Protein AF-A0A0R2YDF5-F1 (afdb_monomer_lite)

Organism: NCBI:txid75588

InterPro domains:
  IPR000293 Channel forming colicin, C-terminal cytotoxic [PF01024] (77-259)
  IPR000293 Channel forming colicin, C-terminal cytotoxic [PR00280] (116-131)
  IPR000293 Channel forming colicin, C-terminal cytotoxic [PR00280] (135-151)
  IPR000293 Channel forming colicin, C-terminal cytotoxic [PR00280] (193-206)
  IPR000293 Channel forming colicin, C-terminal cytotoxic [PS00276] (193-204)
  IPR038283 Channel forming colicin, C-terminal domain superfamily [G3DSA:1.10.490.30] (72-260)

Sequence (262 aa):
MQGTLNKAQDGSYQFNGSVSAANHTYDSMPAGFKAAIGEAAANTLQSVFDAHGAMPFEVVIKGETAVTVTKELTPDEKAAYTDAVSFVSTANEQMLQKYGANLSKVAQDMQAEISGKKVRSYAEAMATFEKVSANPAMKLNALDTQAVVDALNALDKATFADNITRLGKAFGVVGKVVQAEAIREKTVSGFQTGDWKPLMLELEAMAVGTGAGILLATSMAFFFPVFASAAAGVVVVALMMAATAAYFDAAKVDEINNLILN

Secondary structure (DSSP, 8-state):
-EEEEEE-TTS-EEEEEE------EESSPPTTHHHHH-HHHHHHHHHHHHHH---SEEEE--SSS--EEEE---HHHHHHHHHHHH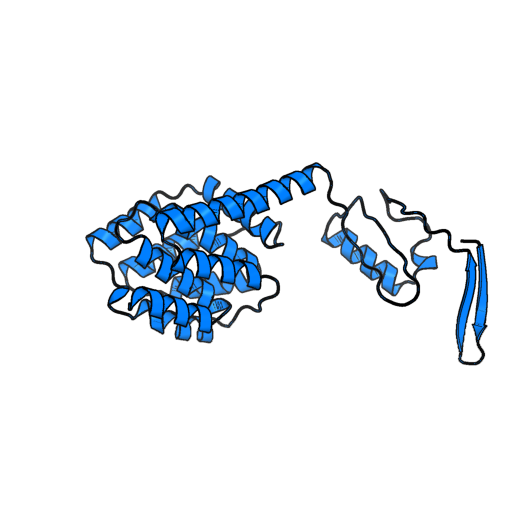HHHHHHHHHHHHHHHHHHHHHHHHHHH-TTPPPPPHHHHHHHHHHHHT-GGGPPPHHHHHHHHHHHHT--HHHHHHHHHHHHHHTT--S----HHHHHHHHHHHHHHS--HHHHHHHHHHHHHH-HHHHHHHHHHHHHHHTTT-TTHHHHHHHHHHHHHTTT-HHHHHHHHHHHH-

Structure (mmCIF, N/CA/C/O backbone):
data_AF-A0A0R2YDF5-F1
#
_entry.id   AF-A0A0R2YDF5-F1
#
loop_
_atom_site.group_PDB
_atom_site.id
_atom_site.type_symbol
_atom_site.label_atom_id
_atom_site.label_alt_id
_atom_site.label_comp_id
_atom_site.label_asym_id
_atom_site.label_entity_id
_atom_site.label_seq_id
_atom_site.pdbx_PDB_ins_code
_atom_site.Cartn_x
_atom_site.Cartn_y
_atom_site.Cartn_z
_atom_site.occupancy
_atom_site.B_iso_or_equiv
_atom_site.auth_seq_id
_atom_site.auth_comp_id
_atom_site.auth_asym_id
_atom_site.auth_atom_id
_atom_site.pdbx_PDB_model_num
ATOM 1 N N . MET A 1 1 ? -37.933 -3.001 35.002 1.00 45.75 1 MET A N 1
ATOM 2 C CA . MET A 1 1 ? -38.789 -4.020 34.354 1.00 45.75 1 MET A CA 1
ATOM 3 C C . MET A 1 1 ? -39.876 -4.416 35.345 1.00 45.75 1 MET A C 1
ATOM 5 O O . MET A 1 1 ? -39.531 -4.709 36.482 1.00 45.75 1 MET A O 1
ATOM 9 N N . GLN A 1 2 ? -41.154 -4.383 34.961 1.00 32.12 2 GLN A N 1
ATOM 10 C CA . GLN A 1 2 ? -42.247 -4.988 35.737 1.00 32.12 2 GLN A CA 1
ATOM 11 C C . GLN A 1 2 ? -42.960 -6.001 34.844 1.00 32.12 2 GLN A C 1
ATOM 13 O O . GLN A 1 2 ? -43.357 -5.659 33.733 1.00 32.12 2 GLN A O 1
ATOM 18 N N . GLY A 1 3 ? -43.100 -7.241 35.307 1.00 39.47 3 GLY A N 1
ATOM 19 C CA . GLY A 1 3 ? -43.782 -8.288 34.553 1.00 39.47 3 GLY A CA 1
ATOM 20 C C . GLY A 1 3 ? -43.617 -9.672 35.155 1.00 39.47 3 GLY A C 1
ATOM 21 O O . GLY A 1 3 ? -42.801 -9.880 36.052 1.00 39.47 3 GLY A O 1
ATOM 22 N N . THR A 1 4 ? -44.407 -10.611 34.650 1.00 33.44 4 THR A N 1
ATOM 23 C CA . THR A 1 4 ? -44.437 -12.006 35.099 1.00 33.44 4 THR A CA 1
ATOM 24 C C . THR A 1 4 ? -43.889 -12.908 33.999 1.00 33.44 4 THR A C 1
ATOM 26 O O . THR A 1 4 ? -44.210 -12.735 32.825 1.00 33.44 4 THR A O 1
ATOM 29 N N . LEU A 1 5 ? -43.042 -13.863 34.376 1.00 33.25 5 LEU A N 1
ATOM 30 C CA . LEU A 1 5 ? -42.423 -14.822 33.465 1.00 33.25 5 LEU A CA 1
ATOM 31 C C . LEU A 1 5 ? -43.185 -16.147 33.565 1.00 33.25 5 LEU A C 1
ATOM 33 O O . LEU A 1 5 ? -43.159 -16.802 34.604 1.00 33.25 5 LEU A O 1
ATOM 37 N N . ASN A 1 6 ? -43.885 -16.519 32.497 1.00 37.00 6 ASN A N 1
ATOM 38 C CA . ASN A 1 6 ? -44.744 -17.698 32.447 1.00 37.00 6 ASN A CA 1
ATOM 39 C C . ASN A 1 6 ? -44.116 -18.770 31.559 1.00 37.00 6 ASN A C 1
ATOM 41 O O . ASN A 1 6 ? -43.618 -18.471 30.479 1.00 37.00 6 ASN A O 1
ATOM 45 N N . LYS A 1 7 ? -44.159 -20.031 31.990 1.00 37.16 7 LYS A N 1
ATOM 46 C CA . LYS A 1 7 ? -43.707 -21.161 31.174 1.00 37.16 7 LYS A CA 1
ATOM 47 C C . LYS A 1 7 ? -44.857 -21.640 30.287 1.00 37.16 7 LYS A C 1
ATOM 49 O O . LYS A 1 7 ? -45.895 -22.052 30.801 1.00 37.16 7 LYS A O 1
ATOM 54 N N . ALA A 1 8 ? -44.678 -21.570 28.976 1.00 40.31 8 ALA A N 1
ATOM 55 C CA . ALA A 1 8 ? -45.599 -22.108 27.991 1.00 40.31 8 ALA A CA 1
ATOM 56 C C . ALA A 1 8 ? -45.543 -23.645 27.965 1.00 40.31 8 ALA A C 1
ATOM 58 O O . ALA A 1 8 ? -44.587 -24.274 28.428 1.00 40.31 8 ALA A O 1
ATOM 59 N N . GLN A 1 9 ? -46.600 -24.263 27.437 1.00 34.22 9 GLN A N 1
ATOM 60 C CA . GLN A 1 9 ? -46.763 -25.723 27.423 1.00 34.22 9 GLN A CA 1
ATOM 61 C C . GLN A 1 9 ? -45.730 -26.448 26.551 1.00 34.22 9 GLN A C 1
ATOM 63 O O . GLN A 1 9 ? -45.446 -27.616 26.793 1.00 34.22 9 GLN A O 1
ATOM 68 N N . ASP A 1 10 ? -45.136 -25.752 25.584 1.00 38.59 10 ASP A N 1
ATOM 69 C CA . ASP A 1 10 ? -44.037 -26.249 24.750 1.00 38.59 10 ASP A CA 1
ATOM 70 C C . ASP A 1 10 ? -42.659 -26.141 25.433 1.00 38.59 10 ASP A C 1
ATOM 72 O O . ASP A 1 10 ? -41.638 -26.504 24.854 1.00 38.59 10 ASP A O 1
ATOM 76 N N . GLY A 1 11 ? -42.621 -25.656 26.678 1.00 32.47 11 GLY A N 1
ATOM 77 C CA . GLY A 1 11 ? -41.400 -25.472 27.451 1.00 32.47 11 GLY A CA 1
ATOM 78 C C . GLY A 1 11 ? -40.707 -24.125 27.238 1.00 32.47 11 GLY A C 1
ATOM 79 O O . GLY A 1 11 ? -39.726 -23.865 27.937 1.00 32.47 11 GLY A O 1
ATOM 80 N N . SER A 1 12 ? -41.214 -23.263 26.349 1.00 33.62 12 SER A N 1
ATOM 81 C CA . SER A 1 12 ? -40.723 -21.891 26.189 1.00 33.62 12 SER A CA 1
ATOM 82 C C . SER A 1 12 ? -41.165 -20.996 27.354 1.00 33.62 12 SER A C 1
ATOM 84 O O . SER A 1 12 ? -42.110 -21.304 28.078 1.00 33.62 12 SER A O 1
ATOM 86 N N . TYR A 1 13 ? -40.461 -19.890 27.589 1.00 37.28 13 TYR A N 1
ATOM 87 C CA . TYR A 1 13 ? -40.803 -18.925 28.635 1.00 37.28 13 TYR A CA 1
ATOM 88 C C . TYR A 1 13 ? -41.253 -17.613 27.991 1.00 37.28 13 TYR A C 1
ATOM 90 O O . TYR A 1 13 ? -40.513 -17.013 27.219 1.00 37.28 13 TYR A O 1
ATOM 98 N N . GLN A 1 14 ? -42.461 -17.166 28.324 1.00 36.97 14 GLN A N 1
ATOM 99 C CA . GLN A 1 14 ? -43.054 -15.921 27.850 1.00 36.97 14 GLN A CA 1
ATOM 100 C C . GLN A 1 14 ? -43.044 -14.883 28.974 1.00 36.97 14 GLN A C 1
ATOM 102 O O . GLN A 1 14 ? -43.587 -15.113 30.057 1.00 36.97 14 GLN A O 1
ATOM 107 N N . PHE A 1 15 ? -42.429 -13.729 28.724 1.00 39.66 15 PHE A N 1
ATOM 108 C CA . PHE A 1 15 ? -42.475 -12.588 29.635 1.00 39.66 15 PHE A CA 1
ATOM 109 C C . PHE A 1 15 ? -43.672 -11.700 29.295 1.00 39.66 15 PHE A C 1
ATOM 111 O O . PHE A 1 15 ? -43.796 -11.236 28.165 1.00 39.66 15 PHE A O 1
ATOM 118 N N . ASN A 1 16 ? -44.534 -11.446 30.280 1.00 36.69 16 ASN A N 1
ATOM 119 C CA . ASN A 1 16 ? -45.704 -10.590 30.132 1.00 36.69 16 ASN A CA 1
ATOM 120 C C . ASN A 1 16 ? -45.572 -9.390 31.083 1.00 36.69 16 ASN A C 1
ATOM 122 O O . ASN A 1 16 ? -45.756 -9.514 32.297 1.00 36.69 16 ASN A O 1
ATOM 126 N N . GLY A 1 17 ? -45.168 -8.240 30.543 1.00 37.19 17 GLY A N 1
ATOM 127 C CA . GLY A 1 17 ? -44.852 -7.040 31.315 1.00 37.19 17 GLY A CA 1
ATOM 128 C C . GLY A 1 17 ? -44.424 -5.860 30.451 1.00 37.19 17 GLY A C 1
ATOM 129 O O . GLY A 1 17 ? -44.174 -6.011 29.256 1.00 37.19 17 GLY A O 1
ATOM 130 N N . SER A 1 18 ? -44.321 -4.676 31.054 1.00 32.34 18 SER A N 1
ATOM 131 C CA . SER A 1 18 ? -43.827 -3.481 30.371 1.00 32.34 18 SER A CA 1
ATOM 132 C C . SER A 1 18 ? -42.304 -3.375 30.501 1.00 32.34 18 SER A C 1
ATOM 134 O O . SER A 1 18 ? -41.727 -3.333 31.596 1.00 32.34 18 SER A O 1
ATOM 136 N N . VAL A 1 19 ? -41.635 -3.321 29.350 1.00 39.44 19 VAL A N 1
ATOM 137 C CA . VAL A 1 19 ? -40.233 -2.912 29.241 1.00 39.44 19 VAL A CA 1
ATOM 138 C C . VAL A 1 19 ? -40.238 -1.455 28.796 1.00 39.44 19 VAL A C 1
ATOM 140 O O . VAL A 1 19 ? -40.496 -1.156 27.635 1.00 39.44 19 VAL A O 1
ATOM 143 N N . SER A 1 20 ? -40.003 -0.527 29.724 1.00 38.81 20 SER A N 1
ATOM 144 C CA . SER A 1 20 ? -39.712 0.857 29.354 1.00 38.81 20 SER A CA 1
ATOM 145 C C . SER A 1 20 ? -38.305 0.898 28.760 1.00 38.81 20 SER A C 1
ATOM 147 O O . SER A 1 20 ? -37.329 0.691 29.484 1.00 38.81 20 SER A O 1
ATOM 149 N N . ALA A 1 21 ? -38.203 1.123 27.451 1.00 34.28 21 ALA A N 1
ATOM 150 C CA . ALA A 1 21 ? -36.936 1.405 26.796 1.00 34.28 21 ALA A CA 1
ATOM 151 C C . ALA A 1 21 ? -36.440 2.773 27.276 1.00 34.28 21 ALA A C 1
ATOM 153 O O . ALA A 1 21 ? -37.008 3.807 26.931 1.00 34.28 21 ALA A O 1
ATOM 154 N N . ALA A 1 22 ? -35.405 2.766 28.104 1.00 36.97 22 ALA A N 1
ATOM 155 C CA . ALA A 1 22 ? -34.586 3.934 28.352 1.00 36.97 22 ALA A CA 1
ATOM 156 C C . ALA A 1 22 ? -33.163 3.552 27.957 1.00 36.97 22 ALA A C 1
ATOM 158 O O . ALA A 1 22 ? -32.632 2.546 28.433 1.00 36.97 22 ALA A O 1
ATOM 159 N N . ASN A 1 23 ? -32.584 4.327 27.043 1.00 39.91 23 ASN A N 1
ATOM 160 C CA . ASN A 1 23 ? -31.166 4.245 26.737 1.00 39.91 23 ASN A CA 1
ATOM 161 C C . ASN A 1 23 ? -30.418 4.575 28.029 1.00 39.91 23 ASN A C 1
ATOM 163 O O . ASN A 1 23 ? -30.620 5.641 28.616 1.00 39.91 23 ASN A O 1
ATOM 167 N N . HIS A 1 24 ? -29.607 3.638 28.502 1.00 42.81 24 HIS A N 1
ATOM 168 C CA . HIS A 1 24 ? -28.797 3.823 29.693 1.00 42.81 24 HIS A CA 1
ATOM 169 C C . HIS A 1 24 ? -27.337 3.613 29.313 1.00 42.81 24 HIS A C 1
ATOM 171 O O . HIS A 1 24 ? -26.935 2.514 28.931 1.00 42.81 24 HIS A O 1
ATOM 177 N N . THR A 1 25 ? -26.563 4.689 29.404 1.00 40.44 25 THR A N 1
ATOM 178 C CA . THR A 1 25 ? -25.103 4.652 29.360 1.00 40.44 25 THR A CA 1
ATOM 179 C C . THR A 1 25 ? -24.611 4.103 30.694 1.00 40.44 25 THR A C 1
ATOM 181 O O . THR A 1 25 ? -25.029 4.580 31.752 1.00 40.44 25 THR A O 1
ATOM 184 N N . TYR A 1 26 ? -23.757 3.083 30.650 1.00 44.16 26 TYR A N 1
ATOM 185 C CA . TYR A 1 26 ? -23.190 2.473 31.849 1.00 44.16 26 TYR A CA 1
ATOM 186 C C . TYR A 1 26 ? -21.681 2.721 31.914 1.00 44.16 26 TYR A C 1
ATOM 188 O O . TYR A 1 26 ? -20.939 2.329 31.015 1.00 44.16 26 TYR A O 1
ATOM 196 N N . ASP A 1 27 ? -21.232 3.323 33.018 1.00 40.78 27 ASP A N 1
ATOM 197 C CA . ASP A 1 27 ? -19.811 3.595 33.302 1.00 40.78 27 ASP A CA 1
ATOM 198 C C . ASP A 1 27 ? -19.121 2.443 34.060 1.00 40.78 27 ASP A C 1
ATOM 200 O O . ASP A 1 27 ? -17.955 2.526 34.434 1.00 40.78 27 ASP A O 1
ATOM 204 N N . SER A 1 28 ? -19.861 1.368 34.345 1.00 44.44 28 SER A N 1
ATOM 205 C CA . SER A 1 28 ? -19.371 0.120 34.938 1.00 44.44 28 SER A CA 1
ATOM 206 C C . SER A 1 28 ? -20.341 -1.021 34.624 1.00 44.44 28 SER A C 1
ATOM 208 O O . SER A 1 28 ? -21.502 -0.781 34.284 1.00 44.44 28 SER A O 1
ATOM 210 N N . MET A 1 29 ? -19.887 -2.274 34.734 1.00 48.84 29 MET A N 1
ATOM 211 C CA . MET A 1 29 ? -20.753 -3.430 34.491 1.00 48.84 29 MET A CA 1
ATOM 212 C C . MET A 1 29 ? -21.941 -3.425 35.475 1.00 48.84 29 MET A C 1
ATOM 214 O O . MET A 1 29 ? -21.717 -3.445 36.689 1.00 48.84 29 MET A O 1
ATOM 218 N N . PRO A 1 30 ? -23.200 -3.413 34.996 1.00 50.34 30 PRO A N 1
ATOM 219 C CA . PRO A 1 30 ? -24.351 -3.262 35.879 1.00 50.34 30 PRO A CA 1
ATOM 220 C C . PRO A 1 30 ? -24.465 -4.439 36.854 1.00 50.34 30 PRO A C 1
ATOM 222 O O . PRO A 1 30 ? -24.440 -5.609 36.456 1.00 50.34 30 PRO A O 1
ATOM 225 N N . ALA A 1 31 ? -24.638 -4.150 38.144 1.00 46.44 31 ALA A N 1
ATOM 226 C CA . ALA A 1 31 ? -24.875 -5.188 39.141 1.00 46.44 31 ALA A CA 1
ATOM 227 C C . ALA A 1 31 ? -26.154 -5.981 38.794 1.00 46.44 31 ALA A C 1
ATOM 229 O O . ALA A 1 31 ? -27.209 -5.403 38.542 1.00 46.44 31 ALA A O 1
ATOM 230 N N . GLY A 1 32 ? -26.060 -7.316 38.761 1.00 50.97 32 GLY A N 1
ATOM 231 C CA . GLY A 1 32 ? -27.190 -8.206 38.450 1.00 50.97 32 GLY A CA 1
ATOM 232 C C . GLY A 1 32 ? -27.424 -8.498 36.960 1.00 50.97 32 GLY A C 1
ATOM 233 O O . GLY A 1 32 ? -28.299 -9.298 36.638 1.00 50.97 32 GLY A O 1
ATOM 234 N N . PHE A 1 33 ? -26.621 -7.941 36.046 1.00 52.34 33 PHE A N 1
ATOM 235 C CA . PHE A 1 33 ? -26.791 -8.135 34.598 1.00 52.34 33 PHE A CA 1
ATOM 236 C C . PHE A 1 33 ? -26.669 -9.606 34.172 1.00 52.34 33 PHE A C 1
ATOM 238 O O . PHE A 1 33 ? -27.498 -10.100 33.416 1.00 52.34 33 PHE A O 1
ATOM 245 N N . LYS A 1 34 ? -25.714 -10.350 34.750 1.00 52.25 34 LYS A N 1
ATOM 246 C CA . LYS A 1 34 ? -25.525 -11.794 34.502 1.00 52.25 34 LYS A CA 1
ATOM 247 C C . LYS A 1 34 ? -26.770 -12.627 34.825 1.00 52.25 34 LYS A C 1
ATOM 249 O O . LYS A 1 34 ? -27.065 -13.583 34.113 1.00 52.25 34 LYS A O 1
ATOM 254 N N . ALA A 1 35 ? -27.515 -12.248 35.863 1.00 51.34 35 ALA A N 1
ATOM 255 C CA . ALA A 1 35 ? -28.766 -12.914 36.214 1.00 51.34 35 ALA A CA 1
ATOM 256 C C . ALA A 1 35 ? -29.894 -12.596 35.216 1.00 51.34 35 ALA A C 1
ATOM 258 O O . ALA A 1 35 ? -30.778 -13.422 35.019 1.00 51.34 35 ALA A O 1
ATOM 259 N N . ALA A 1 36 ? -29.851 -11.424 34.574 1.00 46.59 36 ALA A N 1
ATOM 260 C CA . ALA A 1 36 ? -30.875 -10.963 33.640 1.00 46.59 36 ALA A CA 1
ATOM 261 C C . ALA A 1 36 ? -30.695 -11.498 32.208 1.00 46.59 36 ALA A C 1
ATOM 263 O O . ALA A 1 36 ? -31.687 -11.784 31.546 1.00 46.59 36 ALA A O 1
ATOM 264 N N . ILE A 1 37 ? -29.452 -11.641 31.728 1.00 51.09 37 ILE A N 1
ATOM 265 C CA . ILE A 1 37 ? -29.160 -12.051 30.337 1.00 51.09 37 ILE A CA 1
ATOM 266 C C . ILE A 1 37 ? -28.618 -13.481 30.208 1.00 51.09 37 ILE A C 1
ATOM 268 O O . ILE A 1 37 ? -28.407 -13.972 29.100 1.00 51.09 37 ILE A O 1
ATOM 272 N N . GLY A 1 38 ? -28.387 -14.152 31.336 1.00 51.41 38 GLY A N 1
ATOM 273 C CA . GLY A 1 38 ? -27.813 -15.489 31.380 1.00 51.41 38 GLY A CA 1
ATOM 274 C C . GLY A 1 38 ? -26.286 -15.507 31.277 1.00 51.41 38 GLY A C 1
ATOM 275 O O . GLY A 1 38 ? -25.628 -14.568 30.828 1.00 51.41 38 GLY A O 1
ATOM 276 N N . GLU A 1 39 ? -25.710 -16.621 31.721 1.00 51.72 39 GLU A N 1
ATOM 277 C CA . GLU A 1 39 ? -24.268 -16.777 31.914 1.00 51.72 39 GLU A CA 1
ATOM 278 C C . GLU A 1 39 ? -23.462 -16.699 30.613 1.00 51.72 39 GLU A C 1
ATOM 280 O O . GLU A 1 39 ? -22.426 -16.041 30.581 1.00 51.72 39 GLU A O 1
ATOM 285 N N . ALA A 1 40 ? -23.959 -17.295 29.526 1.00 48.25 40 ALA A N 1
ATOM 286 C CA . ALA A 1 40 ? -23.274 -17.278 28.235 1.00 48.25 40 ALA A CA 1
ATOM 287 C C . ALA A 1 40 ? -23.143 -15.853 27.669 1.00 48.25 40 ALA A C 1
ATOM 289 O O . ALA A 1 40 ? -22.041 -15.427 27.331 1.00 48.25 40 ALA A O 1
ATOM 290 N N . ALA A 1 41 ? -24.242 -15.093 27.636 1.00 50.28 41 ALA A N 1
ATOM 291 C CA . ALA A 1 41 ? -24.240 -13.721 27.134 1.00 50.28 41 ALA A CA 1
ATOM 292 C C . ALA A 1 41 ? -23.395 -12.793 28.021 1.00 50.28 41 ALA A C 1
ATOM 294 O O . ALA A 1 41 ? -22.655 -11.953 27.511 1.00 50.28 41 ALA A O 1
ATOM 295 N N . ALA A 1 42 ? -23.443 -12.988 29.342 1.00 56.56 42 ALA A N 1
ATOM 296 C CA . ALA A 1 42 ? -22.615 -12.243 30.284 1.00 56.56 42 ALA A CA 1
ATOM 297 C C . ALA A 1 42 ? -21.116 -12.518 30.101 1.00 56.56 42 ALA A C 1
ATOM 299 O O . ALA A 1 42 ? -20.322 -11.583 30.140 1.00 56.56 42 ALA A O 1
ATOM 300 N N . ASN A 1 43 ? -20.726 -13.772 29.857 1.00 55.19 43 ASN A N 1
ATOM 301 C CA . ASN A 1 43 ? -19.329 -14.136 29.624 1.00 55.19 43 ASN A CA 1
ATOM 302 C C . ASN A 1 43 ? -18.813 -13.578 28.288 1.00 55.19 43 ASN A C 1
ATOM 304 O O . ASN A 1 43 ? -17.684 -13.097 28.225 1.00 55.19 43 ASN A O 1
ATOM 308 N N . THR A 1 44 ? -19.637 -13.578 27.233 1.00 52.22 44 THR A N 1
ATOM 309 C CA . THR A 1 44 ? -19.286 -12.929 25.960 1.00 52.22 44 THR A CA 1
ATOM 310 C C . THR A 1 44 ? -19.093 -11.423 26.144 1.00 52.22 44 THR A C 1
ATOM 312 O O . THR A 1 44 ? -18.080 -10.885 25.706 1.00 52.22 44 THR A O 1
ATOM 315 N N . LEU A 1 45 ? -19.998 -10.745 26.852 1.00 53.34 45 LEU A N 1
ATOM 316 C CA . LEU A 1 45 ? -19.856 -9.319 27.167 1.00 53.34 45 LEU A CA 1
ATOM 317 C C . LEU A 1 45 ? -18.597 -9.029 27.992 1.00 53.34 45 LEU A C 1
ATOM 319 O O . LEU A 1 45 ? -17.852 -8.118 27.646 1.00 53.34 45 LEU A O 1
ATOM 323 N N . GLN A 1 46 ? -18.308 -9.844 29.010 1.00 56.16 46 GLN A N 1
ATOM 324 C CA . GLN A 1 46 ? -17.081 -9.723 29.800 1.00 56.16 46 GLN A CA 1
ATOM 325 C C . GLN A 1 46 ? -15.828 -9.863 28.931 1.00 56.16 46 GLN A C 1
ATOM 327 O O . GLN A 1 46 ? -14.928 -9.036 29.020 1.00 56.16 46 GLN A O 1
ATOM 332 N N . SER A 1 47 ? -15.799 -10.845 28.024 1.00 53.72 47 SER A N 1
ATOM 333 C CA . SER A 1 47 ? -14.669 -11.017 27.105 1.00 53.72 47 SER A CA 1
ATOM 334 C C . SER A 1 47 ? -14.475 -9.822 26.166 1.00 53.72 47 SER A C 1
ATOM 336 O O . SER A 1 47 ? -13.343 -9.456 25.864 1.00 53.72 47 SER A O 1
ATOM 338 N N . VAL A 1 48 ? -15.566 -9.169 25.747 1.00 49.47 48 VAL A N 1
ATOM 339 C CA . VAL A 1 48 ? -15.515 -7.944 24.937 1.00 49.47 48 VAL A CA 1
ATOM 340 C C . VAL A 1 48 ? -14.991 -6.764 25.764 1.00 49.47 48 VAL A C 1
ATOM 342 O O . VAL A 1 48 ? -14.181 -5.990 25.252 1.00 49.47 48 VAL A O 1
ATOM 345 N N . PHE A 1 49 ? -15.384 -6.642 27.038 1.00 55.66 49 PHE A N 1
ATOM 346 C CA . PHE A 1 49 ? -14.855 -5.613 27.941 1.00 55.66 49 PHE A CA 1
ATOM 347 C C . PHE A 1 49 ? -13.353 -5.776 28.178 1.00 55.66 49 PHE A C 1
ATOM 349 O O . PHE A 1 49 ? -12.604 -4.811 28.013 1.00 55.66 49 PHE A O 1
ATOM 356 N N . ASP A 1 50 ? -12.912 -6.995 28.487 1.00 54.97 50 ASP A N 1
ATOM 357 C CA . ASP A 1 50 ? -11.513 -7.298 28.793 1.00 54.97 50 ASP A CA 1
ATOM 358 C C . ASP A 1 50 ? -10.611 -7.142 27.555 1.00 54.97 50 ASP A C 1
ATOM 360 O O . ASP A 1 50 ? -9.483 -6.664 27.662 1.00 54.97 50 ASP A O 1
ATOM 364 N N . ALA A 1 51 ? -11.109 -7.497 26.363 1.00 48.25 51 ALA A N 1
ATOM 365 C CA . ALA A 1 51 ? -10.342 -7.420 25.118 1.00 48.25 51 ALA A CA 1
ATOM 366 C C . ALA A 1 51 ? -10.198 -5.995 24.559 1.00 48.25 51 ALA A C 1
ATOM 368 O O . ALA A 1 51 ? -9.223 -5.711 23.860 1.00 48.25 51 ALA A O 1
ATOM 369 N N . HIS A 1 52 ? -11.159 -5.104 24.828 1.00 46.31 52 HIS A N 1
ATOM 370 C CA . HIS A 1 52 ? -11.239 -3.800 24.158 1.00 46.31 52 HIS A CA 1
ATOM 371 C C . HIS A 1 52 ? -11.190 -2.582 25.089 1.00 46.31 52 HIS A C 1
ATOM 373 O O . HIS A 1 52 ? -11.200 -1.458 24.585 1.00 46.31 52 HIS A O 1
ATOM 379 N N . GLY A 1 53 ? -11.141 -2.765 26.415 1.00 48.59 53 GLY A N 1
ATOM 380 C CA . GLY A 1 53 ? -11.091 -1.655 27.381 1.00 48.59 53 GLY A CA 1
ATOM 381 C C . GLY A 1 53 ? -12.275 -0.686 27.251 1.00 48.59 53 GLY A C 1
ATOM 382 O O . GLY A 1 53 ? -12.129 0.514 27.471 1.00 48.59 53 GLY A O 1
ATOM 383 N N . ALA A 1 54 ? -13.428 -1.186 26.799 1.00 44.94 54 ALA A N 1
ATOM 384 C CA . ALA A 1 54 ? -14.529 -0.379 26.290 1.00 44.94 54 ALA A CA 1
ATOM 385 C C . ALA A 1 54 ? -15.450 0.123 27.415 1.00 44.94 54 ALA A C 1
ATOM 387 O O . ALA A 1 54 ? -16.413 -0.546 27.785 1.00 44.94 54 ALA A O 1
ATOM 388 N N . MET A 1 55 ? -15.166 1.321 27.926 1.00 48.91 55 MET A N 1
ATOM 389 C CA . MET A 1 55 ? -16.112 2.140 28.690 1.00 48.91 55 MET A CA 1
ATOM 390 C C . MET A 1 55 ? -16.059 3.592 28.175 1.00 48.91 55 MET A C 1
ATOM 392 O O . MET A 1 55 ? -14.950 4.078 27.929 1.00 48.91 55 MET A O 1
ATOM 396 N N . PRO A 1 56 ? -17.207 4.288 28.015 1.00 42.88 56 PRO A N 1
ATOM 397 C CA . PRO A 1 56 ? -18.591 3.830 28.236 1.00 42.88 56 PRO A CA 1
ATOM 398 C C . PRO A 1 56 ? -19.200 3.071 27.030 1.00 42.88 56 PRO A C 1
ATOM 400 O O . PRO A 1 56 ? -18.666 3.104 25.921 1.00 42.88 56 PRO A O 1
ATOM 403 N N . PHE A 1 57 ? -20.323 2.370 27.237 1.00 46.38 57 PHE A N 1
ATOM 404 C CA . PHE A 1 57 ? -21.069 1.663 26.179 1.00 46.38 57 PHE A CA 1
ATOM 405 C C . PHE A 1 57 ? -22.595 1.746 26.378 1.00 46.38 57 PHE A C 1
ATOM 407 O O . PHE A 1 57 ? -23.082 1.911 27.499 1.00 46.38 57 PHE A O 1
ATOM 414 N N . GLU A 1 58 ? -23.348 1.596 25.282 1.00 42.78 58 GLU A N 1
ATOM 415 C CA . GLU A 1 58 ? -24.817 1.564 25.258 1.00 42.78 58 GLU A CA 1
ATOM 416 C C . GLU A 1 58 ? -25.307 0.130 24.984 1.00 42.78 58 GLU A C 1
ATOM 418 O O . GLU A 1 58 ? -24.812 -0.543 24.076 1.00 42.78 58 GLU A O 1
ATOM 423 N N . VAL A 1 59 ? -26.285 -0.355 25.762 1.00 46.22 59 VAL A N 1
ATOM 424 C CA . VAL A 1 59 ? -26.923 -1.664 25.530 1.00 46.22 59 VAL A CA 1
ATOM 425 C C . VAL A 1 59 ? -28.358 -1.471 25.058 1.00 46.22 59 VAL A C 1
ATOM 427 O O . VAL A 1 59 ? -29.220 -1.035 25.819 1.00 46.22 59 VAL A O 1
ATOM 430 N N . VAL A 1 60 ? -28.635 -1.868 23.815 1.00 43.66 60 VAL A N 1
ATOM 431 C CA . VAL A 1 60 ? -29.980 -1.832 23.230 1.00 43.66 60 VAL A CA 1
ATOM 432 C C . VAL A 1 60 ? -30.578 -3.241 23.238 1.00 43.66 60 VAL A C 1
ATOM 434 O O . VAL A 1 60 ? -30.105 -4.129 22.531 1.00 43.66 60 VAL A O 1
ATOM 437 N N . ILE A 1 61 ? -31.638 -3.455 24.023 1.00 44.56 61 ILE A N 1
ATOM 438 C CA . ILE A 1 61 ? -32.380 -4.726 24.058 1.00 44.56 61 ILE A CA 1
ATOM 439 C C . ILE A 1 61 ? -33.618 -4.590 23.165 1.00 44.56 61 ILE A C 1
ATOM 441 O O . ILE A 1 61 ? -34.588 -3.934 23.545 1.00 44.56 61 ILE A O 1
ATOM 445 N N . LYS A 1 62 ? -33.599 -5.210 21.978 1.00 40.34 62 LYS A N 1
ATOM 446 C CA . LYS A 1 62 ? -34.787 -5.358 21.121 1.00 40.34 62 LYS A CA 1
ATOM 447 C C . LYS A 1 62 ? -35.312 -6.789 21.226 1.00 40.34 62 LYS A C 1
ATOM 449 O O . LYS A 1 62 ? -34.536 -7.740 21.186 1.00 40.34 62 LYS A O 1
ATOM 454 N N . GLY A 1 63 ? -36.623 -6.918 21.439 1.00 41.81 63 GLY A N 1
ATOM 455 C CA . GLY A 1 63 ? -37.305 -8.208 21.531 1.00 41.81 63 GLY A CA 1
ATOM 456 C C . GLY A 1 63 ? -37.100 -9.024 20.257 1.00 41.81 63 GLY A C 1
ATOM 457 O O . GLY A 1 63 ? -37.264 -8.487 19.168 1.00 41.81 63 GLY A O 1
ATOM 458 N N . GLU A 1 64 ? -36.716 -10.286 20.460 1.00 43.19 64 GLU A N 1
ATOM 459 C CA . GLU A 1 64 ? -36.329 -11.300 19.473 1.00 43.19 64 GLU A CA 1
ATOM 460 C C . GLU A 1 64 ? -35.283 -10.832 18.438 1.00 43.19 64 GLU A C 1
ATOM 462 O O . GLU A 1 64 ? -35.585 -10.182 17.442 1.00 43.19 64 GLU A O 1
ATOM 467 N N . THR A 1 65 ? -34.046 -11.309 18.636 1.00 36.91 65 THR A N 1
ATOM 468 C CA . THR A 1 65 ? -32.844 -11.239 17.770 1.00 36.91 65 THR A CA 1
ATOM 469 C C . THR A 1 65 ? -31.835 -10.098 18.028 1.00 36.91 65 THR A C 1
ATOM 471 O O . THR A 1 65 ? -32.141 -8.919 17.906 1.00 36.91 65 THR A O 1
ATOM 474 N N . ALA A 1 66 ? -30.593 -10.532 18.307 1.00 28.31 66 ALA A N 1
ATOM 475 C CA . ALA A 1 66 ? -29.306 -9.822 18.397 1.00 28.31 66 ALA A CA 1
ATOM 476 C C . ALA A 1 66 ? -29.177 -8.649 19.398 1.00 28.31 66 ALA A C 1
ATOM 478 O O . ALA A 1 66 ? -29.655 -7.540 19.176 1.00 28.31 66 ALA A O 1
ATOM 479 N N . VAL A 1 67 ? -28.398 -8.874 20.466 1.00 33.88 67 VAL A N 1
ATOM 480 C CA . VAL A 1 67 ? -27.783 -7.790 21.248 1.00 33.88 67 VAL A CA 1
ATOM 481 C C . VAL A 1 67 ? -26.645 -7.212 20.407 1.00 33.88 67 VAL A C 1
ATOM 483 O O . VAL A 1 67 ? -25.592 -7.835 20.279 1.00 33.88 67 VAL A O 1
ATOM 486 N N . THR A 1 68 ? -26.852 -6.038 19.817 1.00 34.28 68 THR A N 1
ATOM 487 C CA . THR A 1 68 ? -25.774 -5.294 19.157 1.00 34.28 68 THR A CA 1
ATOM 488 C C . THR A 1 68 ? -25.080 -4.434 20.206 1.00 34.28 68 THR A C 1
ATOM 490 O O . THR A 1 68 ? -25.670 -3.490 20.727 1.00 34.28 68 THR A O 1
ATOM 493 N N . VAL A 1 69 ? -23.834 -4.772 20.536 1.00 37.16 69 VAL A N 1
ATOM 494 C CA . VAL A 1 69 ? -22.974 -3.936 21.380 1.00 37.16 69 VAL A CA 1
ATOM 495 C C . VAL A 1 69 ? -22.245 -2.966 20.460 1.00 37.16 69 VAL A C 1
ATOM 497 O O . VAL A 1 69 ? -21.341 -3.363 19.727 1.00 37.16 69 VAL A O 1
ATOM 500 N N . THR A 1 70 ? -22.648 -1.700 20.469 1.00 40.31 70 THR A N 1
ATOM 501 C CA . THR A 1 70 ? -21.922 -0.630 19.779 1.00 40.31 70 THR A CA 1
ATOM 502 C C . THR A 1 70 ? -21.188 0.208 20.809 1.00 40.31 70 THR A C 1
ATOM 504 O O . THR A 1 70 ? -21.803 0.759 21.720 1.00 40.31 70 THR A O 1
ATOM 507 N N . LYS A 1 71 ? -19.863 0.313 20.667 1.00 49.66 71 LYS A N 1
ATOM 508 C CA . LYS A 1 71 ? -19.074 1.281 21.429 1.00 49.66 71 LYS A CA 1
ATOM 509 C C . LYS A 1 71 ? -19.570 2.682 21.081 1.00 49.66 71 LYS A C 1
ATOM 511 O O . LYS A 1 71 ? -19.497 3.083 19.918 1.00 49.66 71 LYS A O 1
ATOM 516 N N . GLU A 1 72 ? -20.049 3.420 22.076 1.00 51.22 72 GLU A N 1
ATOM 517 C CA . GLU A 1 72 ? -20.282 4.844 21.898 1.00 51.22 72 GLU A CA 1
ATOM 518 C C . GLU A 1 72 ? -18.920 5.535 21.922 1.00 51.22 72 GLU A C 1
ATOM 520 O O . GLU A 1 72 ? -18.206 5.510 22.922 1.00 51.22 72 GLU A O 1
ATOM 525 N N . LEU A 1 73 ? -18.520 6.088 20.779 1.00 62.31 73 LEU A N 1
ATOM 526 C CA . LEU A 1 73 ? -17.246 6.784 20.670 1.00 62.31 73 LEU A CA 1
ATOM 527 C C . LEU A 1 73 ? -17.273 8.043 21.540 1.00 62.31 73 LEU A C 1
ATOM 529 O O . LEU A 1 73 ? -18.202 8.855 21.432 1.00 62.31 73 LEU A O 1
ATOM 533 N N . THR A 1 74 ? -16.229 8.241 22.344 1.00 75.88 74 THR A N 1
ATOM 534 C CA . THR A 1 74 ? -16.034 9.508 23.061 1.00 75.88 74 THR A CA 1
ATOM 535 C C . THR A 1 74 ? -15.908 10.668 22.059 1.00 75.88 74 THR A C 1
ATOM 537 O O . THR A 1 74 ? -15.624 10.437 20.878 1.00 75.88 74 THR A O 1
ATOM 540 N N . PRO A 1 75 ? -16.103 11.934 22.473 1.00 76.19 75 PRO A N 1
ATOM 541 C CA . PRO A 1 75 ? -15.868 13.082 21.594 1.00 76.19 75 PRO A CA 1
ATOM 542 C C . PRO A 1 75 ? -14.483 13.053 20.928 1.00 76.19 75 PRO A C 1
ATOM 544 O O . PRO A 1 75 ? -14.383 13.290 19.724 1.00 76.19 75 PRO A O 1
ATOM 547 N N . ASP A 1 76 ? -13.449 12.666 21.677 1.00 75.00 76 ASP A N 1
ATOM 548 C CA . ASP A 1 76 ? -12.076 12.545 21.177 1.00 75.00 76 ASP A CA 1
ATOM 549 C C . ASP A 1 76 ? -11.937 11.415 20.154 1.00 75.00 76 ASP A C 1
ATOM 551 O O . ASP A 1 76 ? -11.267 11.562 19.132 1.00 75.00 76 ASP A O 1
ATOM 555 N N . GLU A 1 77 ? -12.611 10.288 20.376 1.00 72.38 77 GLU A N 1
ATOM 556 C CA . GLU A 1 77 ? -12.621 9.191 19.416 1.00 72.38 77 GLU A CA 1
ATOM 557 C C . GLU A 1 77 ? -13.377 9.570 18.143 1.00 72.38 77 GLU A C 1
ATOM 559 O O . GLU A 1 77 ? -12.861 9.337 17.052 1.00 72.38 77 GLU A O 1
ATOM 564 N N . LYS A 1 78 ? -14.546 10.218 18.250 1.00 75.62 78 LYS A N 1
ATOM 565 C CA . LYS A 1 78 ? -15.297 10.749 17.097 1.00 75.62 78 LYS A CA 1
ATOM 566 C C . LYS A 1 78 ? -14.450 11.732 16.291 1.00 75.62 78 LYS A C 1
ATOM 568 O O . LYS A 1 78 ? -14.410 11.634 15.063 1.00 75.62 78 LYS A O 1
ATOM 573 N N . ALA A 1 79 ? -13.741 12.636 16.966 1.00 80.94 79 ALA A N 1
ATOM 574 C CA . ALA A 1 79 ? -12.812 13.564 16.329 1.00 80.94 79 ALA A CA 1
ATOM 575 C C . ALA A 1 79 ? -11.675 12.815 15.619 1.00 80.94 79 ALA A C 1
ATOM 577 O O . ALA A 1 79 ? -11.402 13.082 14.452 1.00 80.94 79 ALA A O 1
ATOM 578 N N . ALA A 1 80 ? -11.074 11.816 16.266 1.00 80.06 80 ALA A N 1
ATOM 579 C CA . ALA A 1 80 ? -9.987 11.043 15.677 1.00 80.06 80 ALA A CA 1
ATOM 580 C C . ALA A 1 80 ? -10.433 10.163 14.492 1.00 80.06 80 ALA A C 1
ATOM 582 O O . ALA A 1 80 ? -9.654 9.947 13.566 1.00 80.06 80 ALA A O 1
ATOM 583 N N . TYR A 1 81 ? -11.668 9.653 14.496 1.00 80.25 81 TYR A N 1
ATOM 584 C CA . TYR A 1 81 ? -12.261 8.985 13.332 1.00 80.25 81 TYR A CA 1
ATOM 585 C C . TYR A 1 81 ? -12.552 9.971 12.197 1.00 80.25 81 TYR A C 1
ATOM 587 O O . TYR A 1 81 ? -12.305 9.658 11.036 1.00 80.25 81 TYR A O 1
ATOM 595 N N . THR A 1 82 ? -13.027 11.173 12.522 1.00 82.38 82 THR A N 1
ATOM 596 C CA . THR A 1 82 ? -13.267 12.233 11.530 1.00 82.38 82 THR A CA 1
ATOM 597 C C . THR A 1 82 ? -11.961 12.688 10.871 1.00 82.38 82 THR A C 1
ATOM 599 O O . THR A 1 82 ? -11.919 12.841 9.650 1.00 82.38 82 THR A O 1
ATOM 602 N N . ASP A 1 83 ? -10.882 12.836 11.647 1.00 87.56 83 ASP A N 1
ATOM 603 C CA . ASP A 1 83 ? -9.535 13.109 11.129 1.00 87.56 83 ASP A CA 1
ATOM 604 C C . ASP A 1 83 ? -9.056 11.984 10.204 1.00 87.56 83 ASP A C 1
ATOM 606 O O . ASP A 1 83 ? -8.645 12.246 9.079 1.00 87.56 83 ASP A O 1
ATOM 610 N N . ALA A 1 84 ? -9.202 10.725 10.625 1.00 85.81 84 ALA A N 1
ATOM 611 C CA . ALA A 1 84 ? -8.829 9.565 9.821 1.00 85.81 84 ALA A CA 1
ATOM 612 C C . ALA A 1 84 ? -9.570 9.511 8.469 1.00 85.81 84 ALA A C 1
ATOM 614 O O . ALA A 1 84 ? -8.950 9.290 7.429 1.00 85.81 84 ALA A O 1
ATOM 615 N N . VAL A 1 85 ? -10.883 9.765 8.457 1.00 85.44 85 VAL A N 1
ATOM 616 C CA . VAL A 1 85 ? -11.680 9.821 7.217 1.00 85.44 85 VAL A CA 1
ATOM 617 C C . VAL A 1 85 ? -11.261 11.005 6.337 1.00 85.44 85 VAL A C 1
ATOM 619 O O . VAL A 1 85 ? -11.111 10.856 5.124 1.00 85.44 85 VAL A O 1
ATOM 622 N N . SER A 1 86 ? -11.004 12.170 6.935 1.00 88.19 86 SER A N 1
ATOM 623 C CA . SER A 1 86 ? -10.514 13.354 6.210 1.00 88.19 86 SER A CA 1
ATOM 624 C C . SER A 1 86 ? -9.127 13.122 5.604 1.00 88.19 86 SER A C 1
ATOM 626 O O . SER A 1 86 ? -8.837 13.567 4.490 1.00 88.19 86 SER A O 1
ATOM 628 N N . PHE A 1 87 ? -8.280 12.367 6.305 1.00 89.56 87 PHE A N 1
ATOM 629 C CA . PHE A 1 87 ? -6.968 11.966 5.823 1.00 89.56 87 PHE A CA 1
ATOM 630 C C . PHE A 1 87 ? -7.071 11.041 4.605 1.00 89.56 87 PHE A C 1
ATOM 632 O O . PHE A 1 87 ? -6.355 11.248 3.629 1.00 89.56 87 PHE A O 1
ATOM 639 N N . VAL A 1 88 ? -8.008 10.084 4.600 1.00 88.38 88 VAL A N 1
ATOM 640 C CA . VAL A 1 88 ? -8.298 9.259 3.411 1.00 88.38 88 VAL A CA 1
ATOM 641 C C . VAL A 1 88 ? -8.735 10.126 2.227 1.00 88.38 88 VAL A C 1
ATOM 643 O O . VAL A 1 88 ? -8.241 9.926 1.118 1.00 88.38 88 VAL A O 1
ATOM 646 N N . SER A 1 89 ? -9.607 11.118 2.445 1.00 88.25 89 SER A N 1
ATOM 647 C CA . SER A 1 89 ? -10.012 12.056 1.383 1.00 88.25 89 SER A CA 1
ATOM 648 C C . SER A 1 89 ? -8.808 12.798 0.806 1.00 88.25 89 SER A C 1
ATOM 650 O O . SER A 1 89 ? -8.596 12.791 -0.405 1.00 88.25 89 SER A O 1
ATOM 652 N N . THR A 1 90 ? -7.962 13.348 1.679 1.00 88.94 90 THR A N 1
ATOM 653 C CA . THR A 1 90 ? -6.726 14.038 1.281 1.00 88.94 90 THR A CA 1
ATOM 654 C C . THR A 1 90 ? -5.790 13.113 0.500 1.00 88.94 90 THR A C 1
ATOM 656 O O . THR A 1 90 ? -5.252 13.502 -0.536 1.00 88.94 90 THR A O 1
ATOM 659 N N . ALA A 1 91 ? -5.607 11.872 0.955 1.00 88.25 91 ALA A N 1
ATOM 660 C CA . ALA A 1 91 ? -4.777 10.889 0.266 1.00 88.25 91 ALA A CA 1
ATOM 661 C C . ALA A 1 91 ? -5.330 10.561 -1.131 1.00 88.25 91 ALA A C 1
ATOM 663 O O . ALA A 1 91 ? -4.568 10.468 -2.091 1.00 88.25 91 ALA A O 1
ATOM 664 N N . ASN A 1 92 ? -6.653 10.450 -1.272 1.00 88.69 92 ASN A N 1
ATOM 665 C CA . ASN A 1 92 ? -7.311 10.211 -2.556 1.00 88.69 92 ASN A CA 1
ATOM 666 C C . ASN A 1 92 ? -7.184 11.404 -3.514 1.00 88.69 92 ASN A C 1
ATOM 668 O O . ASN A 1 92 ? -6.952 11.206 -4.708 1.00 88.69 92 ASN A O 1
ATOM 672 N N . GLU A 1 93 ? -7.279 12.632 -3.003 1.00 89.25 93 GLU A N 1
ATOM 673 C CA . GLU A 1 93 ? -7.028 13.852 -3.777 1.00 89.25 93 GLU A CA 1
ATOM 674 C C . GLU A 1 93 ? -5.579 13.919 -4.263 1.00 89.25 93 GLU A C 1
ATOM 676 O O . GLU A 1 93 ? -5.334 14.179 -5.441 1.00 89.25 93 GLU A O 1
ATOM 681 N N . GLN A 1 94 ? -4.613 13.618 -3.391 1.00 87.56 94 GLN A N 1
ATOM 682 C CA . GLN A 1 94 ? -3.202 13.544 -3.773 1.00 87.56 94 GLN A CA 1
ATOM 683 C C . GLN A 1 94 ? -2.966 12.458 -4.823 1.00 87.56 94 GLN A C 1
ATOM 685 O O . GLN A 1 94 ? -2.268 12.701 -5.808 1.00 87.56 94 GLN A O 1
ATOM 690 N N . MET A 1 95 ? -3.591 11.290 -4.657 1.00 88.44 95 MET A N 1
ATOM 691 C CA . MET A 1 95 ? -3.511 10.193 -5.615 1.00 88.44 95 MET A CA 1
ATOM 692 C C . MET A 1 95 ? -4.015 10.624 -6.997 1.00 88.44 95 MET A C 1
ATOM 694 O O . MET A 1 95 ? -3.344 10.404 -8.003 1.00 88.44 95 MET A O 1
ATOM 698 N N . LEU A 1 96 ? -5.168 11.297 -7.041 1.00 89.81 96 LEU A N 1
ATOM 699 C CA . LEU A 1 96 ? -5.750 11.831 -8.269 1.00 89.81 96 LEU A CA 1
ATOM 700 C C . LEU A 1 96 ? -4.837 12.872 -8.925 1.00 89.81 96 LEU A C 1
ATOM 702 O O . LEU A 1 96 ? -4.589 12.802 -10.127 1.00 89.81 96 LEU A O 1
ATOM 706 N N . GLN A 1 97 ? -4.325 13.823 -8.144 1.00 88.94 97 GLN A N 1
ATOM 707 C CA . GLN A 1 97 ? -3.492 14.915 -8.651 1.00 88.94 97 GLN A CA 1
ATOM 708 C C . GLN A 1 97 ? -2.130 14.437 -9.166 1.00 88.94 97 GLN A C 1
ATOM 710 O O . GLN A 1 97 ? -1.614 15.002 -10.128 1.00 88.94 97 GLN A O 1
ATOM 715 N N . LYS A 1 98 ? -1.526 13.433 -8.519 1.00 89.06 98 LYS A N 1
ATOM 716 C CA . LYS A 1 98 ? -0.161 12.974 -8.823 1.00 89.06 98 LYS A CA 1
ATOM 717 C C . LYS A 1 98 ? -0.110 11.807 -9.797 1.00 89.06 98 LYS A C 1
ATOM 719 O O . LYS A 1 98 ? 0.823 11.733 -10.589 1.00 89.06 98 LYS A O 1
ATOM 724 N N . TYR A 1 99 ? -1.100 10.921 -9.750 1.00 88.19 99 TYR A N 1
ATOM 725 C CA . TYR A 1 99 ? -1.071 9.649 -10.476 1.00 88.19 99 TYR A CA 1
ATOM 726 C C . TYR A 1 99 ? -2.270 9.449 -11.411 1.00 88.19 99 TYR A C 1
ATOM 728 O O . TYR A 1 99 ? -2.337 8.454 -12.131 1.00 88.19 99 TYR A O 1
ATOM 736 N N . GLY A 1 100 ? -3.193 10.413 -11.451 1.00 89.12 100 GLY A N 1
ATOM 737 C CA . GLY A 1 100 ? -4.304 10.445 -12.392 1.00 89.12 100 GLY A CA 1
ATOM 738 C C . GLY A 1 100 ? -5.528 9.638 -11.959 1.00 89.12 100 GLY A C 1
ATOM 739 O O . GLY A 1 100 ? -5.534 8.902 -10.970 1.00 89.12 100 GLY A O 1
ATOM 740 N N . ALA A 1 101 ? -6.604 9.795 -12.735 1.00 90.38 101 ALA A N 1
ATOM 741 C CA . ALA A 1 101 ? -7.927 9.267 -12.402 1.00 90.38 101 ALA A CA 1
ATOM 742 C C . ALA A 1 101 ? -7.976 7.735 -12.334 1.00 90.38 101 ALA A C 1
ATOM 744 O O . ALA A 1 101 ? -8.674 7.187 -11.487 1.00 90.38 101 ALA A O 1
ATOM 745 N N . ASN A 1 102 ? -7.218 7.045 -13.188 1.00 90.50 102 ASN A N 1
ATOM 746 C CA . ASN A 1 102 ? -7.258 5.587 -13.266 1.00 90.50 102 ASN A CA 1
ATOM 747 C C . ASN A 1 102 ? -6.686 4.931 -12.002 1.00 90.50 102 ASN A C 1
ATOM 749 O O . ASN A 1 102 ? -7.373 4.140 -11.362 1.00 90.50 102 ASN A O 1
ATOM 753 N N . LEU A 1 103 ? -5.467 5.299 -11.590 1.00 88.94 103 LEU A N 1
ATOM 754 C CA . LEU A 1 103 ? -4.872 4.751 -10.366 1.00 88.94 103 LEU A CA 1
ATOM 755 C C . LEU A 1 103 ? -5.603 5.232 -9.107 1.00 88.94 103 LEU A C 1
ATOM 757 O O . LEU A 1 103 ? -5.761 4.459 -8.164 1.00 88.94 103 LEU A O 1
ATOM 761 N N . SER A 1 104 ? -6.110 6.471 -9.103 1.00 91.12 104 SER A N 1
ATOM 762 C CA . SER A 1 104 ? -6.969 6.965 -8.019 1.00 91.12 104 SER A CA 1
ATOM 763 C C . SER A 1 104 ? -8.228 6.111 -7.857 1.00 91.12 104 SER A C 1
ATOM 765 O O . SER A 1 104 ? -8.540 5.690 -6.745 1.00 91.12 104 SER A O 1
ATOM 767 N N . LYS A 1 105 ? -8.896 5.764 -8.96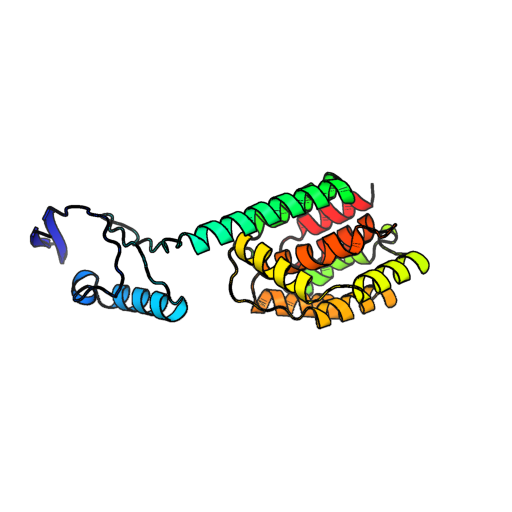3 1.00 91.69 105 LYS A N 1
ATOM 768 C CA . LYS A 1 105 ? -10.068 4.887 -8.944 1.00 91.69 105 LYS A CA 1
ATOM 769 C C . LYS A 1 105 ? -9.736 3.496 -8.407 1.00 91.69 105 LYS A C 1
ATOM 771 O O . LYS A 1 105 ? -10.432 3.019 -7.519 1.00 91.69 105 LYS A O 1
ATOM 776 N N . VAL A 1 106 ? -8.655 2.871 -8.878 1.00 91.81 106 VAL A N 1
ATOM 777 C CA . VAL A 1 106 ? -8.242 1.553 -8.364 1.00 91.81 106 VAL A CA 1
ATOM 778 C C . VAL A 1 106 ? -7.975 1.615 -6.857 1.00 91.81 106 VAL A C 1
ATOM 780 O O . VAL A 1 106 ? -8.417 0.736 -6.120 1.00 91.81 106 VAL A O 1
ATOM 783 N N . ALA A 1 107 ? -7.299 2.663 -6.377 1.00 91.12 107 ALA A N 1
ATOM 784 C CA . ALA A 1 107 ? -7.039 2.836 -4.951 1.00 91.12 107 ALA A CA 1
ATOM 785 C C . ALA A 1 107 ? -8.342 2.984 -4.146 1.00 91.12 107 ALA A C 1
ATOM 787 O O . ALA A 1 107 ? -8.464 2.384 -3.079 1.00 91.12 107 ALA A O 1
ATOM 788 N N . GLN A 1 108 ? -9.316 3.742 -4.652 1.00 91.69 108 GLN A N 1
ATOM 789 C CA . GLN A 1 108 ? -10.628 3.910 -4.020 1.00 91.69 108 GLN A CA 1
ATOM 790 C C . GLN A 1 108 ? -11.435 2.606 -3.995 1.00 91.69 108 GLN A C 1
ATOM 792 O O . GLN A 1 108 ? -12.012 2.275 -2.961 1.00 91.69 108 GLN A O 1
ATOM 797 N N . ASP A 1 109 ? -11.425 1.833 -5.081 1.00 92.00 109 ASP A N 1
ATOM 798 C CA . ASP A 1 109 ? -12.082 0.523 -5.131 1.00 92.00 109 ASP A CA 1
ATOM 799 C C . ASP A 1 109 ? -11.458 -0.439 -4.107 1.00 92.00 109 ASP A C 1
ATOM 801 O O . ASP A 1 109 ? -12.166 -1.098 -3.346 1.00 92.00 109 ASP A O 1
ATOM 805 N N . MET A 1 110 ? -10.121 -0.469 -4.024 1.00 91.56 110 MET A N 1
ATOM 806 C CA . MET A 1 110 ? -9.411 -1.261 -3.016 1.00 91.56 110 MET A CA 1
ATOM 807 C C . MET A 1 110 ? -9.815 -0.852 -1.595 1.00 91.56 110 MET A C 1
ATOM 809 O O . MET A 1 110 ? -10.036 -1.728 -0.766 1.00 91.56 110 MET A O 1
ATOM 813 N N . GLN A 1 111 ? -9.948 0.448 -1.310 1.00 90.19 111 GLN A N 1
ATOM 814 C CA . GLN A 1 111 ? -10.391 0.956 -0.003 1.00 90.19 111 GLN A CA 1
ATOM 815 C C . GLN A 1 111 ? -11.831 0.554 0.324 1.00 90.19 111 GLN A C 1
ATOM 817 O O . GLN A 1 111 ? -12.102 0.119 1.441 1.00 90.19 111 GLN A O 1
ATOM 822 N N . ALA A 1 112 ? -12.748 0.686 -0.636 1.00 87.56 112 ALA A N 1
ATOM 823 C CA . ALA A 1 112 ? -14.161 0.376 -0.439 1.00 87.56 112 ALA A CA 1
ATOM 824 C C . ALA A 1 112 ? -14.385 -1.107 -0.115 1.00 87.56 112 ALA A C 1
ATOM 826 O O . ALA A 1 112 ? -15.267 -1.453 0.670 1.00 87.56 112 ALA A O 1
ATOM 827 N N . GLU A 1 113 ? -13.566 -1.982 -0.696 1.00 86.31 113 GLU A N 1
ATOM 828 C CA . GLU A 1 113 ? -13.725 -3.423 -0.560 1.00 86.31 113 GLU A CA 1
ATOM 829 C C . GLU A 1 113 ? -12.838 -4.060 0.516 1.00 86.31 113 GLU A C 1
ATOM 831 O O . GLU A 1 113 ? -13.013 -5.243 0.794 1.00 86.31 113 GLU A O 1
ATOM 836 N N . ILE A 1 114 ? -11.885 -3.336 1.121 1.00 86.12 114 ILE A N 1
ATOM 837 C CA . ILE A 1 114 ? -10.855 -3.952 1.980 1.00 86.12 114 ILE A CA 1
ATOM 838 C C . ILE A 1 114 ? -11.415 -4.573 3.263 1.00 86.12 114 ILE A C 1
ATOM 840 O O . ILE A 1 114 ? -10.852 -5.532 3.801 1.00 86.12 114 ILE A O 1
ATOM 844 N N . SER A 1 115 ? -12.516 -4.020 3.773 1.00 79.94 115 SER A N 1
ATOM 845 C CA . SER A 1 115 ? -13.101 -4.445 5.040 1.00 79.94 115 SER A CA 1
ATOM 846 C C . SER A 1 115 ? -13.585 -5.893 4.948 1.00 79.94 115 SER A C 1
ATOM 848 O O . SER A 1 115 ? -14.417 -6.243 4.115 1.00 79.94 115 SER A O 1
ATOM 850 N N . GLY A 1 116 ? -13.038 -6.761 5.801 1.00 73.75 116 GLY A N 1
ATOM 851 C CA . GLY A 1 116 ? -13.392 -8.181 5.838 1.00 73.75 116 GLY A CA 1
ATOM 852 C C . GLY A 1 116 ? -12.825 -9.040 4.698 1.00 73.75 116 GLY A C 1
ATOM 853 O O . GLY A 1 116 ? -13.113 -10.240 4.669 1.00 73.75 116 GLY A O 1
ATOM 854 N N . LYS A 1 117 ? -12.001 -8.494 3.785 1.00 83.81 117 LYS A N 1
ATOM 855 C CA . LYS A 1 117 ? -11.318 -9.313 2.767 1.00 83.81 117 LYS A CA 1
ATOM 856 C C . LYS A 1 117 ? -10.374 -10.309 3.435 1.00 83.81 117 LYS A C 1
ATOM 858 O O . LYS A 1 117 ? -9.623 -9.984 4.357 1.00 83.81 117 LYS A O 1
ATOM 863 N N . LYS A 1 118 ? -10.400 -11.540 2.928 1.00 86.88 118 LYS A N 1
ATOM 864 C CA . LYS A 1 118 ? -9.436 -12.573 3.304 1.00 86.88 118 LYS A CA 1
ATOM 865 C C . LYS A 1 118 ? -8.118 -12.323 2.582 1.00 86.88 118 LYS A C 1
ATOM 867 O O . LYS A 1 118 ? -8.109 -12.010 1.395 1.00 86.88 118 LYS A O 1
ATOM 872 N N . VAL A 1 119 ? -7.025 -12.508 3.311 1.00 90.19 119 VAL A N 1
ATOM 873 C CA . VAL A 1 119 ? -5.668 -12.476 2.763 1.00 90.19 119 VAL A CA 1
ATOM 874 C C . VAL A 1 119 ? -5.441 -13.758 1.957 1.00 90.19 119 VAL A C 1
ATOM 876 O O . VAL A 1 119 ? -5.665 -14.855 2.471 1.00 90.19 119 VAL A O 1
ATOM 879 N N . ARG A 1 120 ? -5.029 -13.622 0.697 1.00 94.00 120 ARG A N 1
ATOM 880 C CA . ARG A 1 120 ? -4.604 -14.728 -0.175 1.00 94.00 120 ARG A CA 1
ATOM 881 C C . ARG A 1 120 ? -3.222 -15.223 0.243 1.00 94.00 120 ARG A C 1
ATOM 883 O O . ARG A 1 120 ? -2.444 -14.471 0.825 1.00 94.00 120 ARG A O 1
ATOM 890 N N . SER A 1 121 ? -2.903 -16.474 -0.071 1.00 95.06 121 SER A N 1
ATOM 891 C CA . SER A 1 121 ? -1.575 -17.017 0.239 1.00 95.06 121 SER A CA 1
ATOM 892 C C . SER A 1 121 ? -0.480 -16.335 -0.585 1.00 95.06 121 SER A C 1
ATOM 894 O O . SER A 1 121 ? -0.727 -15.857 -1.695 1.00 95.06 121 SER A O 1
ATOM 896 N N . TYR A 1 122 ? 0.757 -16.351 -0.090 1.00 96.94 122 TYR A N 1
ATOM 897 C CA . TYR A 1 122 ? 1.928 -15.863 -0.816 1.00 96.94 122 TYR A CA 1
ATOM 898 C C . TYR A 1 122 ? 2.062 -16.493 -2.200 1.00 96.94 122 TYR A C 1
ATOM 900 O O . TYR A 1 122 ? 2.346 -15.781 -3.155 1.00 96.94 122 TYR A O 1
ATOM 908 N N . ALA A 1 123 ? 1.813 -17.798 -2.339 1.00 97.19 123 ALA A N 1
ATOM 909 C CA . ALA A 1 123 ? 1.907 -18.470 -3.632 1.00 97.19 123 ALA A CA 1
ATOM 910 C C . ALA A 1 123 ? 0.914 -17.882 -4.652 1.00 97.19 123 ALA A C 1
ATOM 912 O O . ALA A 1 123 ? 1.284 -17.593 -5.790 1.00 97.19 123 ALA A O 1
ATOM 913 N N . GLU A 1 124 ? -0.333 -17.652 -4.238 1.00 96.75 124 GLU A N 1
ATOM 914 C CA . GLU A 1 124 ? -1.365 -17.058 -5.092 1.00 96.75 124 GLU A CA 1
ATOM 915 C C . GLU A 1 124 ? -1.091 -15.580 -5.394 1.00 96.75 124 GLU A C 1
ATOM 917 O O . GLU A 1 124 ? -1.277 -15.127 -6.529 1.00 96.75 124 GLU A O 1
ATOM 922 N N . ALA A 1 125 ? -0.655 -14.825 -4.384 1.00 97.50 125 ALA A N 1
ATOM 923 C CA . ALA A 1 125 ? -0.332 -13.413 -4.515 1.00 97.50 125 ALA A CA 1
ATOM 924 C C . ALA A 1 125 ? 0.881 -13.212 -5.433 1.00 97.50 125 ALA A C 1
ATOM 926 O O . ALA A 1 125 ? 0.790 -12.464 -6.403 1.00 97.50 125 ALA A O 1
ATOM 927 N N . MET A 1 126 ? 1.980 -13.935 -5.205 1.00 97.94 126 MET A N 1
ATOM 928 C CA . MET A 1 126 ? 3.194 -13.855 -6.018 1.00 97.94 126 MET A CA 1
ATOM 929 C C . MET A 1 126 ? 2.905 -14.193 -7.482 1.00 97.94 126 MET A C 1
ATOM 931 O O . MET A 1 126 ? 3.243 -13.404 -8.359 1.00 97.94 126 MET A O 1
ATOM 935 N N . ALA A 1 127 ? 2.188 -15.290 -7.751 1.00 96.94 127 ALA A N 1
ATOM 936 C CA .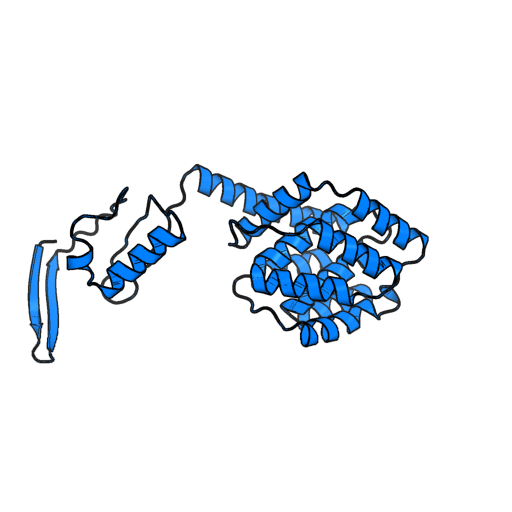 ALA A 1 127 ? 1.830 -15.672 -9.118 1.00 96.94 127 ALA A CA 1
ATOM 937 C C . ALA A 1 127 ? 0.982 -14.604 -9.832 1.00 96.94 127 ALA A C 1
ATOM 939 O O . ALA A 1 127 ? 1.083 -14.420 -11.044 1.00 96.94 127 ALA A O 1
ATOM 940 N N . THR A 1 128 ? 0.135 -13.884 -9.089 1.00 96.38 128 THR A N 1
ATOM 941 C CA . THR A 1 128 ? -0.652 -12.779 -9.650 1.00 96.38 128 THR A CA 1
ATOM 942 C C . THR A 1 128 ? 0.227 -11.547 -9.887 1.00 96.38 128 THR A C 1
ATOM 944 O O . THR A 1 128 ? 0.166 -10.940 -10.952 1.00 96.38 128 THR A O 1
ATOM 947 N N . PHE A 1 129 ? 1.064 -11.191 -8.913 1.00 97.06 129 PHE A N 1
ATOM 948 C CA . PHE A 1 129 ? 1.943 -10.027 -8.962 1.00 97.06 129 PHE A CA 1
ATOM 949 C C . PHE A 1 129 ? 3.005 -10.128 -10.065 1.00 97.06 129 PHE A C 1
ATOM 951 O O . PHE A 1 129 ? 3.295 -9.135 -10.728 1.00 97.06 129 PHE A O 1
ATOM 958 N N . GLU A 1 130 ? 3.543 -11.323 -10.318 1.00 95.38 130 GLU A N 1
ATOM 959 C CA . GLU A 1 130 ? 4.527 -11.568 -11.381 1.00 95.38 130 GLU A CA 1
ATOM 960 C C . GLU A 1 130 ? 4.008 -11.201 -12.776 1.00 95.38 130 GLU A C 1
ATOM 962 O O . GLU A 1 130 ? 4.791 -10.763 -13.616 1.00 95.38 130 GLU A O 1
ATOM 967 N N . LYS A 1 131 ? 2.690 -11.271 -13.017 1.00 90.81 131 LYS A N 1
ATOM 968 C CA . LYS A 1 131 ? 2.089 -10.789 -14.274 1.00 90.81 131 LYS A CA 1
ATOM 969 C C . LYS A 1 131 ? 2.354 -9.300 -14.522 1.00 90.81 131 LYS A C 1
ATOM 971 O O . LYS A 1 131 ? 2.416 -8.876 -15.674 1.00 90.81 131 LYS A O 1
ATOM 976 N N . VAL A 1 132 ? 2.476 -8.525 -13.445 1.00 92.88 132 VAL A N 1
ATOM 977 C CA . VAL A 1 132 ? 2.748 -7.085 -13.466 1.00 92.88 132 VAL A CA 1
ATOM 978 C C . VAL A 1 132 ? 4.248 -6.854 -13.406 1.00 92.88 132 VAL A C 1
ATOM 980 O O . VAL A 1 132 ? 4.804 -6.241 -14.306 1.00 92.88 132 VAL A O 1
ATOM 983 N N . SER A 1 133 ? 4.944 -7.386 -12.402 1.00 93.19 133 SER A N 1
ATOM 984 C CA . SER A 1 133 ? 6.366 -7.081 -12.191 1.00 93.19 133 SER A CA 1
ATOM 985 C C . SER A 1 133 ? 7.295 -7.599 -13.293 1.00 93.19 133 SER A C 1
ATOM 987 O O . SER A 1 133 ? 8.342 -6.999 -13.537 1.00 93.19 133 SER A O 1
ATOM 989 N N . ALA A 1 134 ? 6.917 -8.666 -14.006 1.00 90.50 134 ALA A N 1
ATOM 990 C CA . ALA A 1 134 ? 7.678 -9.165 -15.151 1.00 90.50 134 ALA A CA 1
ATOM 991 C C . ALA A 1 134 ? 7.438 -8.365 -16.446 1.00 90.50 134 ALA A C 1
ATOM 993 O O . ALA A 1 134 ? 8.164 -8.557 -17.426 1.00 90.50 134 ALA A O 1
ATOM 994 N N . ASN A 1 135 ? 6.442 -7.473 -16.473 1.00 87.44 135 ASN A N 1
ATOM 995 C CA . ASN A 1 135 ? 6.119 -6.662 -17.639 1.00 87.44 135 ASN A CA 1
ATOM 996 C C . ASN A 1 135 ? 7.280 -5.694 -17.959 1.00 87.44 135 ASN A C 1
ATOM 998 O O . ASN A 1 135 ? 7.688 -4.924 -17.087 1.00 87.44 135 ASN A O 1
ATOM 1002 N N . PRO A 1 136 ? 7.810 -5.669 -19.198 1.00 87.12 136 PRO A N 1
ATOM 1003 C CA . PRO A 1 136 ? 8.862 -4.730 -19.584 1.00 87.12 136 PRO A CA 1
ATOM 1004 C C . PRO A 1 136 ? 8.512 -3.257 -19.340 1.00 87.12 136 PRO A C 1
ATOM 1006 O O . PRO A 1 136 ? 9.411 -2.487 -19.015 1.00 87.12 136 PRO A O 1
ATOM 1009 N N . ALA A 1 137 ? 7.232 -2.876 -19.437 1.00 87.38 137 ALA A N 1
ATOM 1010 C CA . ALA A 1 137 ? 6.765 -1.513 -19.160 1.00 87.38 137 ALA A CA 1
ATOM 1011 C C . ALA A 1 137 ? 6.895 -1.113 -17.677 1.00 87.38 137 ALA A C 1
ATOM 1013 O O . ALA A 1 137 ? 6.899 0.071 -17.357 1.00 87.38 137 ALA A O 1
ATOM 1014 N N . MET A 1 138 ? 7.040 -2.090 -16.775 1.00 87.69 138 MET A N 1
ATOM 1015 C CA . MET A 1 138 ? 7.252 -1.861 -15.341 1.00 87.69 138 MET A CA 1
ATOM 1016 C C . MET A 1 138 ? 8.732 -1.742 -14.969 1.00 87.69 138 MET A C 1
ATOM 1018 O O . MET A 1 138 ? 9.058 -1.454 -13.817 1.00 87.69 138 MET A O 1
ATOM 1022 N N . LYS A 1 139 ? 9.649 -1.984 -15.915 1.00 88.44 139 LYS A N 1
ATOM 1023 C CA . LYS A 1 139 ? 11.084 -1.891 -15.651 1.00 88.44 139 LYS A CA 1
ATOM 1024 C C . LYS A 1 139 ? 11.535 -0.440 -15.678 1.00 88.44 139 LYS A C 1
ATOM 1026 O O . LYS A 1 139 ? 11.342 0.272 -16.659 1.00 88.44 139 LYS A O 1
ATOM 1031 N N . LEU A 1 140 ? 12.213 -0.041 -14.612 1.00 92.06 140 LEU A N 1
ATOM 1032 C CA . LEU A 1 140 ? 12.853 1.260 -14.517 1.00 92.06 140 LEU A CA 1
ATOM 1033 C C . LEU A 1 140 ? 14.242 1.217 -15.154 1.00 92.06 140 LEU A C 1
ATOM 1035 O O . LEU A 1 140 ? 14.934 0.197 -15.120 1.00 92.06 140 LEU A O 1
ATOM 1039 N N . ASN A 1 141 ? 14.676 2.346 -15.710 1.00 93.25 141 ASN A N 1
ATOM 1040 C CA . ASN A 1 141 ? 16.087 2.527 -16.037 1.00 93.25 141 ASN A CA 1
ATOM 1041 C C . ASN A 1 141 ? 16.901 2.777 -14.749 1.00 93.25 141 ASN A C 1
ATOM 1043 O O . ASN A 1 141 ? 16.347 2.948 -13.661 1.00 93.25 141 ASN A O 1
ATOM 1047 N N . ALA A 1 142 ? 18.230 2.812 -14.864 1.00 94.38 142 ALA A N 1
ATOM 1048 C CA . ALA A 1 142 ? 19.113 2.975 -13.708 1.00 94.38 142 ALA A CA 1
ATOM 1049 C C . ALA A 1 142 ? 18.904 4.304 -12.954 1.00 94.38 142 ALA A C 1
ATOM 1051 O O . ALA A 1 142 ? 18.973 4.322 -11.728 1.00 94.38 142 ALA A O 1
ATOM 1052 N N . LEU A 1 143 ? 18.624 5.400 -13.670 1.00 93.75 143 LEU A N 1
ATOM 1053 C CA . LEU A 1 143 ? 18.412 6.717 -13.065 1.00 93.75 143 LEU A CA 1
ATOM 1054 C C . LEU A 1 143 ? 17.109 6.748 -12.259 1.00 93.75 143 LEU A C 1
ATOM 1056 O O . LEU A 1 143 ? 17.109 7.170 -11.106 1.00 93.75 143 LEU A O 1
ATOM 1060 N N . ASP A 1 144 ? 16.022 6.247 -12.845 1.00 94.00 144 ASP A N 1
ATOM 1061 C CA . ASP A 1 144 ? 14.722 6.162 -12.180 1.00 94.00 144 ASP A CA 1
ATOM 1062 C C . ASP A 1 144 ? 14.769 5.193 -10.995 1.00 94.00 144 ASP A C 1
ATOM 1064 O O . ASP A 1 144 ? 14.220 5.486 -9.934 1.00 94.00 144 ASP A O 1
ATOM 1068 N N . THR A 1 145 ? 15.489 4.074 -11.135 1.00 94.94 145 THR A N 1
ATOM 1069 C CA . THR A 1 145 ? 15.730 3.129 -10.033 1.00 94.94 145 THR A CA 1
ATOM 1070 C C . THR A 1 145 ? 16.435 3.821 -8.870 1.00 94.94 145 THR A C 1
ATOM 1072 O O . THR A 1 145 ? 16.005 3.689 -7.726 1.00 94.94 145 THR A O 1
ATOM 1075 N N . GLN A 1 146 ? 17.490 4.595 -9.143 1.00 94.19 146 GLN A N 1
ATOM 1076 C CA . GLN A 1 146 ? 18.209 5.320 -8.098 1.00 94.19 146 GLN A CA 1
ATOM 1077 C C . GLN A 1 146 ? 17.322 6.374 -7.426 1.00 94.19 146 GLN A C 1
ATOM 1079 O O . GLN A 1 146 ? 17.294 6.442 -6.201 1.00 94.19 146 GLN A O 1
ATOM 1084 N N . ALA A 1 147 ? 16.541 7.136 -8.197 1.00 93.06 147 ALA A N 1
ATOM 1085 C CA . ALA A 1 147 ? 15.622 8.134 -7.650 1.00 93.06 147 ALA A CA 1
ATOM 1086 C C . ALA A 1 147 ? 14.566 7.508 -6.719 1.00 93.06 147 ALA A C 1
ATOM 1088 O O . ALA A 1 147 ? 14.253 8.062 -5.666 1.00 93.06 147 ALA A O 1
ATOM 1089 N N . VAL A 1 148 ? 14.049 6.330 -7.078 1.00 92.75 148 VAL A N 1
ATOM 1090 C CA . VAL A 1 148 ? 13.130 5.548 -6.238 1.00 92.75 148 VAL A CA 1
ATOM 1091 C C . VAL A 1 148 ? 13.807 5.096 -4.946 1.00 92.75 148 VAL A C 1
ATOM 1093 O O . VAL A 1 148 ? 13.235 5.254 -3.868 1.00 92.75 148 VAL A O 1
ATOM 1096 N N . VAL A 1 149 ? 15.030 4.570 -5.032 1.00 93.38 149 VAL A N 1
ATOM 1097 C CA . VAL A 1 149 ? 15.807 4.149 -3.857 1.00 93.38 149 VAL A CA 1
ATOM 1098 C C . VAL A 1 149 ? 16.106 5.334 -2.937 1.00 93.38 149 VAL A C 1
ATOM 1100 O O . VAL A 1 149 ? 15.932 5.220 -1.726 1.00 93.38 149 VAL A O 1
ATOM 1103 N N . ASP A 1 150 ? 16.491 6.485 -3.482 1.00 92.75 150 ASP A N 1
ATOM 1104 C CA . ASP A 1 150 ? 16.772 7.687 -2.695 1.00 92.75 150 ASP A CA 1
ATOM 1105 C C . ASP A 1 150 ? 15.515 8.212 -1.995 1.00 92.75 150 ASP A C 1
ATOM 1107 O O . ASP A 1 150 ? 15.565 8.540 -0.808 1.00 92.75 150 ASP A O 1
ATOM 1111 N N . ALA A 1 151 ? 14.368 8.209 -2.680 1.00 90.50 151 ALA A N 1
ATOM 1112 C CA . ALA A 1 151 ? 13.087 8.571 -2.078 1.00 90.50 151 ALA A CA 1
ATOM 1113 C C . ALA A 1 151 ? 12.707 7.624 -0.926 1.00 90.50 151 ALA A C 1
ATOM 1115 O O . ALA A 1 151 ? 12.305 8.077 0.146 1.00 90.50 151 ALA A O 1
ATOM 1116 N N . LEU A 1 152 ? 12.904 6.313 -1.105 1.00 91.00 152 LEU A N 1
ATOM 1117 C CA . LEU A 1 152 ? 12.699 5.311 -0.054 1.00 91.00 152 LEU A CA 1
ATOM 1118 C C . LEU A 1 152 ? 13.645 5.521 1.135 1.00 91.00 152 LEU A C 1
ATOM 1120 O O . LEU A 1 152 ? 13.253 5.338 2.285 1.00 91.00 152 LEU A O 1
ATOM 1124 N N . ASN A 1 153 ? 14.895 5.907 0.880 1.00 90.38 153 ASN A N 1
ATOM 1125 C CA . ASN A 1 153 ? 15.895 6.196 1.909 1.00 90.38 153 ASN A CA 1
ATOM 1126 C C . ASN A 1 153 ? 15.592 7.479 2.691 1.00 90.38 153 ASN A C 1
ATOM 1128 O O . ASN A 1 153 ? 15.943 7.563 3.865 1.00 90.38 153 ASN A O 1
ATOM 1132 N N . ALA A 1 154 ? 14.925 8.444 2.060 1.00 89.38 154 ALA A N 1
ATOM 1133 C CA . ALA A 1 154 ? 14.539 9.716 2.660 1.00 89.38 154 ALA A CA 1
ATOM 1134 C C . ALA A 1 154 ? 13.229 9.657 3.468 1.00 89.38 154 ALA A C 1
ATOM 1136 O O . ALA A 1 154 ? 12.816 10.675 4.025 1.00 89.38 154 ALA A O 1
ATOM 1137 N N . LEU A 1 155 ? 12.562 8.499 3.533 1.00 85.38 155 LEU A N 1
ATOM 1138 C CA . LEU A 1 155 ? 11.292 8.351 4.238 1.00 85.38 155 LEU A CA 1
ATOM 1139 C C . LEU A 1 155 ? 11.425 8.685 5.731 1.00 85.38 155 LEU A C 1
ATOM 1141 O O . LEU A 1 155 ? 12.160 8.031 6.475 1.00 85.38 155 LEU A O 1
ATOM 1145 N N . ASP A 1 156 ? 10.624 9.648 6.186 1.00 87.62 156 ASP A N 1
ATOM 1146 C CA . ASP A 1 156 ? 10.483 9.938 7.607 1.00 87.62 156 ASP A CA 1
ATOM 1147 C C . ASP A 1 156 ? 9.622 8.872 8.302 1.00 87.62 156 ASP A C 1
ATOM 1149 O O . ASP A 1 156 ? 8.431 8.703 8.024 1.00 87.62 156 ASP A O 1
ATOM 1153 N N . LYS A 1 157 ? 10.237 8.152 9.243 1.00 84.19 157 LYS A N 1
ATOM 1154 C CA . LYS A 1 157 ? 9.611 7.019 9.939 1.00 84.19 157 LYS A CA 1
ATOM 1155 C C . LYS A 1 157 ? 8.435 7.447 10.814 1.00 84.19 157 LYS A C 1
ATOM 1157 O O . LYS A 1 157 ? 7.476 6.687 10.944 1.00 84.19 157 LYS A O 1
ATOM 1162 N N . ALA A 1 158 ? 8.508 8.636 11.415 1.00 85.81 158 ALA A N 1
ATOM 1163 C CA . ALA A 1 158 ? 7.468 9.139 12.308 1.00 85.81 158 ALA A CA 1
ATOM 1164 C C . ALA A 1 158 ? 6.198 9.492 11.524 1.00 85.81 158 ALA A C 1
ATOM 1166 O O . ALA A 1 158 ? 5.118 9.003 11.850 1.00 85.81 158 ALA A O 1
ATOM 1167 N N . THR A 1 159 ? 6.346 10.252 10.439 1.00 87.00 159 THR A N 1
ATOM 1168 C CA . THR A 1 159 ? 5.261 10.600 9.514 1.00 87.00 159 THR A CA 1
ATOM 1169 C C . THR A 1 159 ? 4.641 9.346 8.910 1.00 87.00 159 THR A C 1
ATOM 1171 O O . THR A 1 159 ? 3.420 9.219 8.844 1.00 87.00 159 THR A O 1
ATOM 1174 N N . PHE A 1 160 ? 5.469 8.377 8.519 1.00 85.75 160 PHE A N 1
ATOM 1175 C CA . PHE A 1 160 ? 4.982 7.108 7.996 1.00 85.75 160 PHE A CA 1
ATOM 1176 C C . PHE A 1 160 ? 4.109 6.344 9.009 1.00 85.75 160 PHE A C 1
ATOM 1178 O O . PHE A 1 160 ? 3.004 5.915 8.673 1.00 85.75 160 PHE A O 1
ATOM 1185 N N . ALA A 1 161 ? 4.567 6.208 10.257 1.00 85.81 161 ALA A N 1
ATOM 1186 C CA . ALA A 1 161 ? 3.813 5.527 11.309 1.00 85.81 161 ALA A CA 1
ATOM 1187 C C . ALA A 1 161 ? 2.504 6.256 11.675 1.00 85.81 161 ALA A C 1
ATOM 1189 O O . ALA A 1 161 ? 1.477 5.606 11.902 1.00 85.81 161 ALA A O 1
ATOM 1190 N N . ASP A 1 162 ? 2.518 7.593 11.695 1.00 88.62 162 ASP A N 1
ATOM 1191 C CA . ASP A 1 162 ? 1.320 8.406 11.930 1.00 88.62 162 ASP A CA 1
ATOM 1192 C C . ASP A 1 162 ? 0.284 8.199 10.813 1.00 88.62 162 ASP A C 1
ATOM 1194 O O . ASP A 1 162 ? -0.881 7.898 11.083 1.00 88.62 162 ASP A O 1
ATOM 1198 N N . ASN A 1 163 ? 0.725 8.225 9.552 1.00 90.12 163 ASN A N 1
ATOM 1199 C CA . ASN A 1 163 ? -0.138 7.988 8.395 1.00 90.12 163 ASN A CA 1
ATOM 1200 C C . ASN A 1 163 ? -0.767 6.588 8.420 1.00 90.12 163 ASN A C 1
ATOM 1202 O O . ASN A 1 163 ? -1.969 6.460 8.177 1.00 90.12 163 ASN A O 1
ATOM 1206 N N . ILE A 1 164 ? -0.003 5.539 8.763 1.00 88.94 164 ILE A N 1
ATOM 1207 C CA . ILE A 1 164 ? -0.564 4.187 8.947 1.00 88.94 164 ILE A CA 1
ATOM 1208 C C . ILE A 1 164 ? -1.622 4.189 10.044 1.00 88.94 164 ILE A C 1
ATOM 1210 O O . ILE A 1 164 ? -2.664 3.563 9.883 1.00 88.94 164 ILE A O 1
ATOM 1214 N N . THR A 1 165 ? -1.376 4.880 11.156 1.00 87.88 165 THR A N 1
ATOM 1215 C CA . THR A 1 165 ? -2.313 4.920 12.285 1.00 87.88 165 THR A CA 1
ATOM 1216 C C . THR A 1 165 ? -3.636 5.567 11.881 1.00 87.88 165 THR A C 1
ATOM 1218 O O . THR A 1 165 ? -4.705 5.037 12.198 1.00 87.88 165 THR A O 1
ATOM 1221 N N . ARG A 1 166 ? -3.585 6.682 11.143 1.00 89.50 166 ARG A N 1
ATOM 1222 C CA . ARG A 1 166 ? -4.780 7.367 10.629 1.00 89.50 166 ARG A CA 1
ATOM 1223 C C . ARG A 1 166 ? -5.522 6.514 9.601 1.00 89.50 166 ARG A C 1
ATOM 1225 O O . ARG A 1 166 ? -6.720 6.294 9.749 1.00 89.50 166 ARG A O 1
ATOM 1232 N N . LEU A 1 167 ? -4.818 5.968 8.609 1.00 89.81 167 LEU A N 1
ATOM 1233 C CA . LEU A 1 167 ? -5.414 5.122 7.566 1.00 89.81 167 LEU A CA 1
ATOM 1234 C C . LEU A 1 167 ? -5.976 3.814 8.128 1.00 89.81 167 LEU A C 1
ATOM 1236 O O . LEU A 1 167 ? -7.101 3.436 7.819 1.00 89.81 167 LEU A O 1
ATOM 1240 N N . GLY A 1 168 ? -5.226 3.148 9.004 1.00 85.62 168 GLY A N 1
ATOM 1241 C CA . GLY A 1 168 ? -5.659 1.938 9.694 1.00 85.62 168 GLY A CA 1
ATOM 1242 C C . GLY A 1 168 ? -6.953 2.182 10.459 1.00 85.62 168 GLY A C 1
ATOM 1243 O O . GLY A 1 168 ? -7.903 1.419 10.296 1.00 85.62 168 GLY A O 1
ATOM 1244 N N . LYS A 1 169 ? -7.040 3.296 11.202 1.00 85.38 169 LYS A N 1
ATOM 1245 C CA . LYS A 1 169 ? -8.264 3.691 11.912 1.00 85.38 169 LYS A CA 1
ATOM 1246 C C . LYS A 1 169 ? -9.443 3.890 10.958 1.00 85.38 169 LYS A C 1
ATOM 1248 O O . LYS A 1 169 ? -10.531 3.401 11.253 1.00 85.38 169 LYS A O 1
ATOM 1253 N N . ALA A 1 170 ? -9.232 4.539 9.811 1.00 83.94 170 ALA A N 1
ATOM 1254 C CA . ALA A 1 170 ? -10.271 4.696 8.791 1.00 83.94 170 ALA A CA 1
ATOM 1255 C C . ALA A 1 170 ? -10.743 3.348 8.212 1.00 83.94 170 ALA A C 1
ATOM 1257 O O . ALA A 1 170 ? -11.922 3.193 7.904 1.00 83.94 170 ALA A O 1
ATOM 1258 N N . PHE A 1 171 ? -9.855 2.354 8.120 1.00 82.50 171 PHE A N 1
ATOM 1259 C CA . PHE A 1 171 ? -10.172 0.999 7.649 1.00 82.50 171 PHE A CA 1
ATOM 1260 C C . PHE A 1 171 ? -10.589 0.031 8.769 1.00 82.50 171 PHE A C 1
ATOM 1262 O O . PHE A 1 171 ? -10.690 -1.174 8.540 1.00 82.50 171 PHE A O 1
ATOM 1269 N N . GLY A 1 172 ? -10.844 0.538 9.979 1.00 74.88 172 GLY A N 1
ATOM 1270 C CA . GLY A 1 172 ? -11.338 -0.254 11.106 1.00 74.88 172 GLY A CA 1
ATOM 1271 C C . GLY A 1 172 ? -10.273 -1.073 11.840 1.00 74.88 172 GLY A C 1
ATOM 1272 O O . GLY A 1 172 ? -10.622 -1.971 12.605 1.00 74.88 172 GLY A O 1
ATOM 1273 N N . VAL A 1 173 ? -8.984 -0.777 11.647 1.00 74.75 173 VAL A N 1
ATOM 1274 C CA . VAL A 1 173 ? -7.880 -1.435 12.356 1.00 74.75 173 VAL A CA 1
ATOM 1275 C C . VAL A 1 173 ? -7.171 -0.466 13.301 1.00 74.75 173 VAL A C 1
ATOM 1277 O O . VAL A 1 173 ? -6.648 0.567 12.896 1.00 74.75 173 VAL A O 1
ATOM 1280 N N . VAL A 1 174 ? -7.112 -0.822 14.583 1.00 72.25 174 VAL A N 1
ATOM 1281 C CA . VAL A 1 174 ? -6.500 -0.009 15.646 1.00 72.25 174 VAL A CA 1
ATOM 1282 C C . VAL A 1 174 ? -5.488 -0.821 16.455 1.00 72.25 174 VAL A C 1
ATOM 1284 O O . VAL A 1 174 ? -5.629 -2.032 16.612 1.00 72.25 174 VAL A O 1
ATOM 1287 N N . GLY A 1 175 ? -4.449 -0.150 16.966 1.00 70.12 175 GLY A N 1
ATOM 1288 C CA . GLY A 1 175 ? -3.461 -0.746 17.878 1.00 70.12 175 GLY A CA 1
ATOM 1289 C C . GLY A 1 175 ? -2.452 -1.705 17.233 1.00 70.12 175 GLY A C 1
ATOM 1290 O O . GLY A 1 175 ? -1.810 -2.477 17.942 1.00 70.12 175 GLY A O 1
ATOM 1291 N N . LYS A 1 176 ? -2.312 -1.693 15.902 1.00 76.19 176 LYS A N 1
ATOM 1292 C CA . LYS A 1 176 ? -1.331 -2.514 15.176 1.00 76.19 176 LYS A CA 1
ATOM 1293 C C . LYS A 1 176 ? -0.090 -1.696 14.830 1.00 76.19 176 LYS A C 1
ATOM 1295 O O . LYS A 1 176 ? -0.195 -0.531 14.462 1.00 76.19 176 LYS A O 1
ATOM 1300 N N . VAL A 1 177 ? 1.074 -2.333 14.934 1.00 72.69 177 VAL A N 1
ATOM 1301 C CA . VAL A 1 177 ? 2.380 -1.749 14.604 1.00 72.69 177 VAL A CA 1
ATOM 1302 C C . VAL A 1 177 ? 2.938 -2.464 13.380 1.00 72.69 177 VAL A C 1
ATOM 1304 O O . VAL A 1 177 ? 2.781 -3.677 13.243 1.00 72.69 177 VAL A O 1
ATOM 1307 N N . VAL A 1 178 ? 3.585 -1.709 12.495 1.00 79.06 178 VAL A N 1
ATOM 1308 C CA . VAL A 1 178 ? 4.141 -2.200 11.231 1.00 79.06 178 VAL A CA 1
ATOM 1309 C C . VAL A 1 178 ? 5.654 -1.998 11.213 1.00 79.06 178 VAL A C 1
ATOM 1311 O O . VAL A 1 178 ? 6.161 -0.970 11.665 1.00 79.06 178 VAL A O 1
ATOM 1314 N N . GLN A 1 179 ? 6.386 -2.969 10.664 1.00 82.25 179 GLN A N 1
ATOM 1315 C CA . GLN A 1 179 ? 7.840 -2.901 10.505 1.00 82.25 179 GLN A CA 1
ATOM 1316 C C . GLN A 1 179 ? 8.225 -2.108 9.247 1.00 82.25 179 GLN A C 1
ATOM 1318 O O . GLN A 1 179 ? 8.594 -2.673 8.220 1.00 82.25 179 GLN A O 1
ATOM 1323 N N . ALA A 1 180 ? 8.150 -0.777 9.343 1.00 82.19 180 ALA A N 1
ATOM 1324 C CA . ALA A 1 180 ? 8.465 0.159 8.257 1.00 82.19 180 ALA A CA 1
ATOM 1325 C C . ALA A 1 180 ? 9.815 -0.112 7.570 1.00 82.19 180 ALA A C 1
ATOM 1327 O O . ALA A 1 180 ? 9.922 -0.071 6.346 1.00 82.19 180 ALA A O 1
ATOM 1328 N N . GLU A 1 181 ? 10.843 -0.401 8.373 1.00 87.62 181 GLU A N 1
ATOM 1329 C CA . GLU A 1 181 ? 12.210 -0.593 7.888 1.00 87.62 181 GLU A CA 1
ATOM 1330 C C . GLU A 1 181 ? 12.338 -1.840 7.013 1.00 87.62 181 GLU A C 1
ATOM 1332 O O . GLU A 1 181 ? 12.941 -1.775 5.946 1.00 87.62 181 GLU A O 1
ATOM 1337 N N . ALA A 1 182 ? 11.716 -2.949 7.424 1.00 90.88 182 ALA A N 1
ATOM 1338 C CA . ALA A 1 182 ? 11.762 -4.203 6.681 1.00 90.88 182 ALA A CA 1
ATOM 1339 C C . ALA A 1 182 ? 11.081 -4.060 5.313 1.00 90.88 182 ALA A C 1
ATOM 1341 O O . ALA A 1 182 ? 11.619 -4.501 4.299 1.00 90.88 182 ALA A O 1
ATOM 1342 N N . ILE A 1 183 ? 9.923 -3.393 5.265 1.00 90.75 183 ILE A N 1
ATOM 1343 C CA . ILE A 1 183 ? 9.211 -3.119 4.009 1.00 90.75 183 ILE A CA 1
ATOM 1344 C C . ILE A 1 183 ? 10.074 -2.252 3.100 1.00 90.75 183 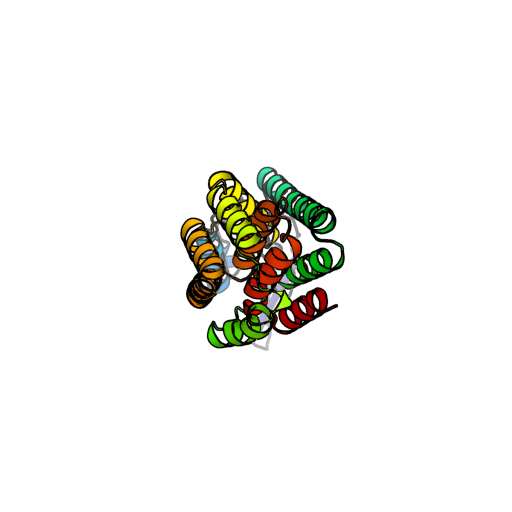ILE A C 1
ATOM 1346 O O . ILE A 1 183 ? 10.215 -2.558 1.917 1.00 90.75 183 ILE A O 1
ATOM 1350 N N . ARG A 1 184 ? 10.685 -1.195 3.650 1.00 91.88 184 ARG A N 1
ATOM 1351 C CA . ARG A 1 184 ? 11.577 -0.308 2.904 1.00 91.88 184 ARG A CA 1
ATOM 1352 C C . ARG A 1 184 ? 12.755 -1.061 2.309 1.00 91.88 184 ARG A C 1
ATOM 1354 O O . ARG A 1 184 ? 12.954 -0.992 1.101 1.00 91.88 184 ARG A O 1
ATOM 1361 N N . GLU A 1 185 ? 13.508 -1.784 3.131 1.00 94.88 185 GLU A N 1
ATOM 1362 C CA . GLU A 1 185 ? 14.692 -2.536 2.707 1.00 94.88 185 GLU A CA 1
ATOM 1363 C C . GLU A 1 185 ? 14.349 -3.534 1.595 1.00 94.88 185 GLU A C 1
ATOM 1365 O O . GLU A 1 185 ? 15.018 -3.593 0.563 1.00 94.88 185 GLU A O 1
ATOM 1370 N N . LYS A 1 186 ? 13.247 -4.267 1.758 1.00 96.06 186 LYS A N 1
ATOM 1371 C CA . LYS A 1 186 ? 12.796 -5.264 0.783 1.00 96.06 186 LYS A CA 1
ATOM 1372 C C . LYS A 1 186 ? 12.248 -4.634 -0.496 1.00 96.06 186 LYS A C 1
ATOM 1374 O O . LYS A 1 186 ? 12.427 -5.196 -1.572 1.00 96.06 186 LYS A O 1
ATOM 1379 N N . THR A 1 187 ? 11.638 -3.453 -0.404 1.00 94.25 187 THR A N 1
ATOM 1380 C CA . THR A 1 187 ? 11.222 -2.667 -1.576 1.00 94.25 187 THR A CA 1
ATOM 1381 C C . THR A 1 187 ? 12.443 -2.164 -2.350 1.00 94.25 187 THR A C 1
ATOM 1383 O O . THR A 1 187 ? 12.501 -2.324 -3.567 1.00 94.25 187 THR A O 1
ATOM 1386 N N . VAL A 1 188 ? 13.455 -1.630 -1.654 1.00 94.75 188 VAL A N 1
ATOM 1387 C CA . VAL A 1 188 ? 14.742 -1.232 -2.253 1.00 94.75 188 VAL A CA 1
ATOM 1388 C C . VAL A 1 188 ? 15.396 -2.420 -2.958 1.00 94.75 188 VAL A C 1
ATOM 1390 O O . VAL A 1 188 ? 15.798 -2.298 -4.114 1.00 94.75 188 VAL A O 1
ATOM 1393 N N . SER A 1 189 ? 15.441 -3.584 -2.303 1.00 96.06 189 SER A N 1
ATOM 1394 C CA . SER A 1 189 ? 15.978 -4.813 -2.892 1.00 96.06 189 SER A CA 1
ATOM 1395 C C . SER A 1 189 ? 15.230 -5.215 -4.168 1.00 96.06 189 SER A C 1
ATOM 1397 O O . SER A 1 189 ? 15.876 -5.503 -5.176 1.00 96.06 189 SER A O 1
ATOM 1399 N N . GLY A 1 190 ? 13.895 -5.153 -4.172 1.00 95.50 190 GLY A N 1
ATOM 1400 C CA . GLY A 1 190 ? 13.079 -5.438 -5.354 1.00 95.50 190 GLY A CA 1
ATOM 1401 C C . GLY A 1 190 ? 13.400 -4.524 -6.538 1.00 95.50 190 GLY A C 1
ATOM 1402 O O . GLY A 1 190 ? 13.601 -5.011 -7.648 1.00 95.50 190 GLY A O 1
ATOM 1403 N N . PHE A 1 191 ? 13.557 -3.218 -6.306 1.00 94.50 191 PHE A N 1
ATOM 1404 C CA . PHE A 1 191 ? 13.944 -2.280 -7.367 1.00 94.50 191 PHE A CA 1
ATOM 1405 C C . PHE A 1 191 ? 15.380 -2.484 -7.864 1.00 94.50 191 PHE A C 1
ATOM 1407 O O . PHE A 1 191 ? 15.629 -2.399 -9.063 1.00 94.50 191 PHE A O 1
ATOM 1414 N N . GLN A 1 192 ? 16.327 -2.773 -6.970 1.00 94.69 192 GLN A N 1
ATOM 1415 C CA . GLN A 1 192 ? 17.738 -2.937 -7.339 1.00 94.69 192 GLN A CA 1
ATOM 1416 C C . GLN A 1 192 ? 18.036 -4.274 -8.026 1.00 94.69 192 GLN A C 1
ATOM 1418 O O . GLN A 1 192 ? 18.910 -4.343 -8.887 1.00 94.69 192 GLN A O 1
ATOM 1423 N N . THR A 1 193 ? 17.348 -5.343 -7.623 1.00 94.81 193 THR A N 1
ATOM 1424 C CA . THR A 1 193 ? 17.680 -6.719 -8.029 1.00 94.81 193 THR A CA 1
ATOM 1425 C C . THR A 1 193 ? 16.626 -7.361 -8.925 1.00 94.81 193 THR A C 1
ATOM 1427 O O . THR A 1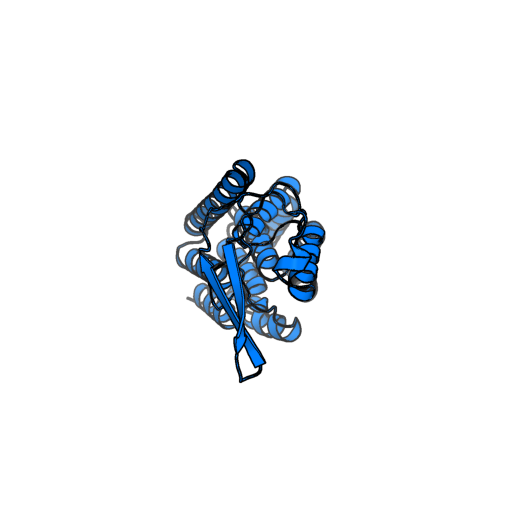 193 ? 16.920 -8.336 -9.615 1.00 94.81 193 THR A O 1
ATOM 1430 N N . GLY A 1 194 ? 15.397 -6.839 -8.918 1.00 93.50 194 GLY A N 1
ATOM 1431 C CA . GLY A 1 194 ? 14.235 -7.478 -9.527 1.00 93.50 194 GLY A CA 1
ATOM 1432 C C . GLY A 1 194 ? 13.663 -8.650 -8.719 1.00 93.50 194 GLY A C 1
ATOM 1433 O O . GLY A 1 194 ? 12.650 -9.213 -9.133 1.00 93.50 194 GLY A O 1
ATOM 1434 N N . ASP A 1 195 ? 14.269 -9.032 -7.586 1.00 95.38 195 ASP A N 1
ATOM 1435 C CA . ASP A 1 195 ? 13.732 -10.077 -6.713 1.00 95.38 195 ASP A CA 1
ATOM 1436 C C . ASP A 1 195 ? 12.720 -9.499 -5.719 1.00 95.38 195 ASP A C 1
ATOM 1438 O O . ASP A 1 195 ? 13.058 -8.930 -4.682 1.00 95.38 195 ASP A O 1
ATOM 1442 N N . TRP A 1 196 ? 11.441 -9.672 -6.040 1.00 97.12 196 TRP A N 1
ATOM 1443 C CA . TRP A 1 196 ? 10.328 -9.196 -5.222 1.00 97.12 196 TRP A CA 1
ATOM 1444 C C . TRP A 1 196 ? 9.872 -10.188 -4.151 1.00 97.12 196 TRP A C 1
ATOM 1446 O O . TRP A 1 196 ? 9.028 -9.850 -3.317 1.00 97.12 196 TRP A O 1
ATOM 1456 N N . LYS A 1 197 ? 10.412 -11.413 -4.141 1.00 97.62 197 LYS A N 1
ATOM 1457 C CA . LYS A 1 197 ? 9.985 -12.457 -3.199 1.00 97.62 197 LYS A CA 1
ATOM 1458 C C . LYS A 1 197 ? 10.137 -12.036 -1.736 1.00 97.62 197 LYS A C 1
ATOM 1460 O O . LYS A 1 197 ? 9.190 -12.280 -0.983 1.00 97.62 197 LYS A O 1
ATOM 1465 N N . PRO A 1 198 ? 11.244 -11.389 -1.307 1.00 97.75 198 PRO A N 1
ATOM 1466 C CA . PRO A 1 198 ? 11.397 -10.969 0.082 1.00 97.75 198 PRO A CA 1
ATOM 1467 C C . PRO A 1 198 ? 10.308 -9.991 0.521 1.00 97.75 198 PRO A C 1
ATOM 1469 O O . PRO A 1 198 ? 9.789 -10.123 1.631 1.00 97.75 198 PRO A O 1
ATOM 1472 N N . LEU A 1 199 ? 9.955 -9.035 -0.347 1.00 96.75 199 LEU A N 1
ATOM 1473 C CA . LEU A 1 199 ? 8.907 -8.055 -0.079 1.00 96.75 199 LEU A CA 1
ATOM 1474 C C . LEU A 1 199 ? 7.553 -8.741 0.050 1.00 96.75 199 LEU A C 1
ATOM 1476 O O . LEU A 1 199 ? 6.881 -8.555 1.055 1.00 96.75 199 LEU A O 1
ATOM 1480 N N . MET A 1 200 ? 7.182 -9.568 -0.925 1.00 97.31 200 MET A N 1
ATOM 1481 C CA . MET A 1 200 ? 5.899 -10.269 -0.909 1.00 97.31 200 MET A CA 1
ATOM 1482 C C . MET A 1 200 ? 5.754 -11.122 0.366 1.00 97.31 200 MET A C 1
ATOM 1484 O O . MET A 1 200 ? 4.757 -11.005 1.071 1.00 97.31 200 MET A O 1
ATOM 1488 N N . LEU A 1 201 ? 6.783 -11.871 0.775 1.00 96.44 201 LEU A N 1
ATOM 1489 C CA . LEU A 1 201 ? 6.756 -12.606 2.051 1.00 96.44 201 LEU A CA 1
ATOM 1490 C C . LEU A 1 201 ? 6.537 -11.697 3.277 1.00 96.44 201 LEU A C 1
ATOM 1492 O O . LEU A 1 201 ? 5.826 -12.079 4.203 1.00 96.44 201 LEU A O 1
ATOM 1496 N N . GLU A 1 202 ? 7.112 -10.489 3.293 1.00 95.06 202 GLU A N 1
ATOM 1497 C CA . GLU A 1 202 ? 6.868 -9.517 4.372 1.00 95.06 202 GLU A CA 1
ATOM 1498 C C . GLU A 1 202 ? 5.421 -9.016 4.380 1.00 95.06 202 GLU A C 1
ATOM 1500 O O . GLU A 1 202 ? 4.810 -8.902 5.442 1.00 95.06 202 GLU A O 1
ATOM 1505 N N . LEU A 1 203 ? 4.860 -8.732 3.200 1.00 94.19 203 LEU A N 1
ATOM 1506 C CA . LEU A 1 203 ? 3.477 -8.278 3.071 1.00 94.19 203 LEU A CA 1
ATOM 1507 C C . LEU A 1 203 ? 2.490 -9.373 3.493 1.00 94.19 203 LEU A C 1
ATOM 1509 O O . LEU A 1 203 ? 1.515 -9.067 4.177 1.00 94.19 203 LEU A O 1
ATOM 1513 N N . GLU A 1 204 ? 2.762 -10.641 3.165 1.00 93.31 204 GLU A N 1
ATOM 1514 C CA . GLU A 1 204 ? 1.978 -11.775 3.666 1.00 93.31 204 GLU A CA 1
ATOM 1515 C C . GLU A 1 204 ? 2.036 -11.846 5.195 1.00 93.31 204 GLU A C 1
ATOM 1517 O O . GLU A 1 204 ? 0.993 -11.861 5.848 1.00 93.31 204 GLU A O 1
ATOM 1522 N N . ALA A 1 205 ? 3.241 -11.851 5.774 1.00 91.31 205 ALA A N 1
ATOM 1523 C CA . ALA A 1 205 ? 3.421 -11.934 7.221 1.00 91.31 205 ALA A CA 1
ATOM 1524 C C . ALA A 1 205 ? 2.682 -10.797 7.946 1.00 91.31 205 ALA A C 1
ATOM 1526 O O . ALA A 1 205 ? 1.994 -11.023 8.946 1.00 91.31 205 ALA A O 1
ATOM 1527 N N . MET A 1 206 ? 2.755 -9.581 7.399 1.00 89.19 206 MET A N 1
ATOM 1528 C CA . MET A 1 206 ? 2.007 -8.434 7.900 1.00 89.19 206 MET A CA 1
ATOM 1529 C C . MET A 1 206 ? 0.500 -8.652 7.792 1.00 89.19 206 MET A C 1
ATOM 1531 O O . MET A 1 206 ? -0.207 -8.488 8.786 1.00 89.19 206 MET A O 1
ATOM 1535 N N . ALA A 1 207 ? -0.009 -9.016 6.617 1.00 87.31 207 ALA A N 1
ATOM 1536 C CA . ALA A 1 207 ? -1.440 -9.168 6.392 1.00 87.31 207 ALA A CA 1
ATOM 1537 C C . ALA A 1 207 ? -2.037 -10.295 7.247 1.00 87.31 207 ALA A C 1
ATOM 1539 O O . ALA A 1 207 ? -3.126 -10.131 7.791 1.00 87.31 207 ALA A O 1
ATOM 1540 N N . VAL A 1 208 ? -1.309 -11.396 7.451 1.00 86.38 208 VAL A N 1
ATOM 1541 C CA . VAL A 1 208 ? -1.708 -12.480 8.361 1.00 86.38 208 VAL A CA 1
ATOM 1542 C C . VAL A 1 208 ? -1.718 -12.009 9.822 1.00 86.38 208 VAL A C 1
ATOM 1544 O O . VAL A 1 208 ? -2.652 -12.323 10.557 1.00 86.38 208 VAL A O 1
ATOM 1547 N N . GLY A 1 209 ? -0.724 -11.227 10.257 1.00 80.62 209 GLY A N 1
ATOM 1548 C CA . GLY A 1 209 ? -0.629 -10.749 11.645 1.00 80.62 209 GLY A CA 1
ATOM 1549 C C . GLY A 1 209 ? -1.536 -9.557 11.995 1.00 80.62 209 GLY A C 1
ATOM 1550 O O . GLY A 1 209 ? -1.893 -9.354 13.163 1.00 80.62 209 GLY A O 1
ATOM 1551 N N . THR A 1 210 ? -1.906 -8.743 11.004 1.00 81.38 210 THR A N 1
ATOM 1552 C CA . THR A 1 210 ? -2.568 -7.440 11.216 1.00 81.38 210 THR A CA 1
ATOM 1553 C C . THR A 1 210 ? -3.879 -7.258 10.451 1.00 81.38 210 THR A C 1
ATOM 1555 O O . THR A 1 210 ? -4.666 -6.387 10.821 1.00 81.38 210 THR A O 1
ATOM 1558 N N . GLY A 1 211 ? -4.160 -8.103 9.458 1.00 84.44 211 GLY A N 1
ATOM 1559 C CA . GLY A 1 211 ? -5.346 -8.039 8.609 1.00 84.44 211 GLY A CA 1
ATOM 1560 C C . GLY A 1 211 ? -5.150 -7.220 7.328 1.00 84.44 211 GLY A C 1
ATOM 1561 O O . GLY A 1 211 ? -4.197 -6.456 7.171 1.00 84.44 211 GLY A O 1
ATOM 1562 N N . ALA A 1 212 ? -6.104 -7.366 6.405 1.00 86.19 212 ALA A N 1
ATOM 1563 C CA . ALA A 1 212 ? -6.068 -6.747 5.080 1.00 86.19 212 ALA A CA 1
ATOM 1564 C C . ALA A 1 212 ? -6.015 -5.207 5.114 1.00 86.19 212 ALA A C 1
ATOM 1566 O O . ALA A 1 212 ? -5.254 -4.587 4.370 1.00 86.19 212 ALA A O 1
ATOM 1567 N N . GLY A 1 213 ? -6.774 -4.595 6.029 1.00 87.00 213 GLY A N 1
ATOM 1568 C CA . GLY A 1 213 ? -6.840 -3.140 6.185 1.00 87.00 213 GLY A CA 1
ATOM 1569 C C . GLY A 1 213 ? -5.491 -2.497 6.517 1.00 87.00 213 GLY A C 1
ATOM 1570 O O . GLY A 1 213 ? -5.181 -1.438 5.982 1.00 87.00 213 GLY A O 1
ATOM 1571 N N . ILE A 1 214 ? -4.650 -3.144 7.334 1.00 88.31 214 ILE A N 1
ATOM 1572 C CA . ILE A 1 214 ? -3.326 -2.599 7.684 1.00 88.31 214 ILE A CA 1
ATOM 1573 C C . ILE A 1 214 ? -2.342 -2.719 6.534 1.00 88.31 214 ILE A C 1
ATOM 1575 O O . ILE A 1 214 ? -1.569 -1.788 6.320 1.00 88.31 214 ILE A O 1
ATOM 1579 N N . LEU A 1 215 ? -2.376 -3.808 5.767 1.00 90.62 215 LEU A N 1
ATOM 1580 C CA . LEU A 1 215 ? -1.539 -3.911 4.575 1.00 90.62 215 LEU A CA 1
ATOM 1581 C C . LEU A 1 215 ? -1.930 -2.829 3.547 1.00 90.62 215 LEU A C 1
ATOM 1583 O O . LEU A 1 215 ? -1.047 -2.166 3.000 1.00 90.62 215 LEU A O 1
ATOM 1587 N N . LEU A 1 216 ? -3.227 -2.558 3.344 1.00 91.00 216 LEU A N 1
ATOM 1588 C CA . LEU A 1 216 ? -3.658 -1.444 2.491 1.00 91.00 216 LEU A CA 1
ATOM 1589 C C . LEU A 1 216 ? -3.222 -0.081 3.051 1.00 91.00 216 LEU A C 1
ATOM 1591 O O . LEU A 1 216 ? -2.599 0.693 2.329 1.00 91.00 216 LEU A O 1
ATOM 1595 N N . ALA A 1 217 ? -3.479 0.194 4.334 1.00 90.81 217 ALA A N 1
ATOM 1596 C CA . ALA A 1 217 ? -3.059 1.431 5.002 1.00 90.81 217 ALA A CA 1
ATOM 1597 C C . ALA A 1 217 ? -1.550 1.666 4.874 1.00 90.81 217 ALA A C 1
ATOM 1599 O O . ALA A 1 217 ? -1.109 2.758 4.532 1.00 90.81 217 ALA A O 1
ATOM 1600 N N . THR A 1 218 ? -0.765 0.615 5.089 1.00 89.00 218 THR A N 1
ATOM 1601 C CA . THR A 1 218 ? 0.690 0.614 4.929 1.00 89.00 218 THR A CA 1
ATOM 1602 C C . THR A 1 218 ? 1.094 0.969 3.513 1.00 89.00 218 THR A C 1
ATOM 1604 O O . THR A 1 218 ? 1.941 1.832 3.311 1.00 89.00 218 THR A O 1
ATOM 1607 N N . SER A 1 219 ? 0.442 0.362 2.528 1.00 86.50 219 SER A N 1
ATOM 1608 C CA . SER A 1 219 ? 0.735 0.605 1.119 1.00 86.50 219 SER A CA 1
ATOM 1609 C C . SER A 1 219 ? 0.433 2.050 0.722 1.00 86.50 219 SER A C 1
ATOM 1611 O O . SER A 1 219 ? 1.245 2.698 0.068 1.00 86.50 219 SER A O 1
ATOM 1613 N N . MET A 1 220 ? -0.694 2.593 1.183 1.00 87.88 220 MET A N 1
ATOM 1614 C CA . MET A 1 220 ? -1.069 3.984 0.931 1.00 87.88 220 MET A CA 1
ATOM 1615 C C . MET A 1 220 ? -0.141 4.977 1.647 1.00 87.88 220 MET A C 1
ATOM 1617 O O . MET A 1 220 ? 0.283 5.963 1.049 1.00 87.88 220 MET A O 1
ATOM 1621 N N . ALA A 1 221 ? 0.205 4.711 2.909 1.00 85.31 221 ALA A N 1
ATOM 1622 C CA . ALA A 1 221 ? 1.102 5.554 3.699 1.00 85.31 221 ALA A CA 1
ATOM 1623 C C . ALA A 1 221 ? 2.539 5.553 3.164 1.00 85.31 221 ALA A C 1
ATOM 1625 O O . ALA A 1 221 ? 3.235 6.560 3.284 1.00 85.31 221 ALA A O 1
ATOM 1626 N N . PHE A 1 222 ? 2.987 4.419 2.618 1.00 77.38 222 PHE A N 1
ATOM 1627 C CA . PHE A 1 222 ? 4.365 4.216 2.189 1.00 77.38 222 PHE A CA 1
ATOM 1628 C C . PHE A 1 222 ? 4.561 4.620 0.729 1.00 77.38 222 PHE A C 1
ATOM 1630 O O . PHE A 1 222 ? 5.438 5.415 0.426 1.00 77.38 222 PHE A O 1
ATOM 1637 N N . PHE A 1 223 ? 3.757 4.096 -0.199 1.00 68.88 223 PHE A N 1
ATOM 1638 C CA . PHE A 1 223 ? 4.063 4.214 -1.627 1.00 68.88 223 PHE A CA 1
ATOM 1639 C C . PHE A 1 223 ? 3.584 5.539 -2.231 1.00 68.88 223 PHE A C 1
ATOM 1641 O O . PHE A 1 223 ? 4.247 6.097 -3.099 1.00 68.88 223 PHE A O 1
ATOM 1648 N N . PHE A 1 224 ? 2.456 6.087 -1.780 1.00 73.94 224 PHE A N 1
ATOM 1649 C CA . PHE A 1 224 ? 1.841 7.226 -2.470 1.00 73.94 224 PHE A CA 1
ATOM 1650 C C . PHE A 1 224 ? 2.556 8.565 -2.246 1.00 73.94 224 PHE A C 1
ATOM 1652 O O . PHE A 1 224 ? 2.780 9.267 -3.234 1.00 73.94 224 PHE A O 1
ATOM 1659 N N . PRO A 1 225 ? 2.960 8.950 -1.021 1.00 74.44 225 PRO A N 1
ATOM 1660 C CA . PRO A 1 225 ? 3.681 10.206 -0.832 1.00 74.44 225 PRO A CA 1
ATOM 1661 C C . PRO A 1 225 ? 5.156 10.111 -1.248 1.00 74.44 225 PRO A C 1
ATOM 1663 O O . PRO A 1 225 ? 5.699 11.089 -1.758 1.00 74.44 225 PRO A O 1
ATOM 1666 N N . VAL A 1 226 ? 5.798 8.946 -1.087 1.00 78.50 226 VAL A N 1
ATOM 1667 C CA . VAL A 1 226 ? 7.242 8.774 -1.343 1.00 78.50 226 VAL A CA 1
ATOM 1668 C C . VAL A 1 226 ? 7.599 9.009 -2.807 1.00 78.50 226 VAL A C 1
ATOM 1670 O O . VAL A 1 226 ? 8.621 9.622 -3.100 1.00 78.50 226 VAL A O 1
ATOM 1673 N N . PHE A 1 227 ? 6.749 8.574 -3.736 1.00 82.00 227 PHE A N 1
ATOM 1674 C CA . PHE A 1 227 ? 7.058 8.626 -5.166 1.00 82.00 227 PHE A CA 1
ATOM 1675 C C . PHE A 1 227 ? 6.439 9.818 -5.899 1.00 82.00 227 PHE A C 1
ATOM 1677 O O . PHE A 1 227 ? 6.579 9.926 -7.116 1.00 82.00 227 PHE A O 1
ATOM 1684 N N . ALA A 1 228 ? 5.806 10.748 -5.178 1.00 78.56 228 ALA A N 1
ATOM 1685 C CA . ALA A 1 228 ? 5.044 11.845 -5.780 1.00 78.56 228 ALA A CA 1
ATOM 1686 C C . ALA A 1 228 ? 5.913 12.855 -6.552 1.00 78.56 228 ALA A C 1
ATOM 1688 O O . ALA A 1 228 ? 5.390 13.651 -7.335 1.00 78.56 228 ALA A O 1
ATOM 1689 N N . SER A 1 229 ? 7.225 12.852 -6.306 1.00 75.62 229 SER A N 1
ATOM 1690 C CA . SER A 1 229 ? 8.229 13.671 -6.992 1.00 75.62 229 SER A CA 1
ATOM 1691 C C . SER A 1 229 ? 9.092 12.880 -7.981 1.00 75.62 229 SER A C 1
ATOM 1693 O O . SER A 1 229 ? 9.881 13.487 -8.704 1.00 75.62 229 SER A O 1
ATOM 1695 N N . ALA A 1 230 ? 8.962 11.550 -8.032 1.00 79.81 230 ALA A N 1
ATOM 1696 C CA . ALA A 1 230 ? 9.752 10.712 -8.924 1.00 79.81 230 ALA A CA 1
ATOM 1697 C C . ALA A 1 230 ? 9.193 10.777 -10.353 1.00 79.81 230 ALA A C 1
ATOM 1699 O O . ALA A 1 230 ? 7.988 10.634 -10.559 1.00 79.81 230 ALA A O 1
ATOM 1700 N N . ALA A 1 231 ? 10.067 10.932 -11.353 1.00 77.50 231 ALA A N 1
ATOM 1701 C CA . ALA A 1 231 ? 9.664 10.964 -12.764 1.00 77.50 231 ALA A CA 1
ATOM 1702 C C . ALA A 1 231 ? 8.921 9.681 -13.185 1.00 77.50 231 ALA A C 1
ATOM 1704 O O . ALA A 1 231 ? 7.929 9.743 -13.907 1.00 77.50 231 ALA A O 1
ATOM 1705 N N . ALA A 1 232 ? 9.341 8.530 -12.650 1.00 84.19 232 ALA A N 1
ATOM 1706 C CA . ALA A 1 232 ? 8.685 7.236 -12.836 1.00 84.19 232 ALA A CA 1
ATOM 1707 C C . ALA A 1 232 ? 7.574 6.933 -11.805 1.00 84.19 232 ALA A C 1
ATOM 1709 O O . ALA A 1 232 ? 7.151 5.783 -11.675 1.00 84.19 232 ALA A O 1
ATOM 1710 N N . GLY A 1 233 ? 7.088 7.936 -11.062 1.00 86.81 233 GLY A N 1
ATOM 1711 C CA . GLY A 1 233 ? 6.190 7.748 -9.918 1.00 86.81 233 GLY A CA 1
ATOM 1712 C C . GLY A 1 233 ? 4.913 6.966 -10.237 1.00 86.81 233 GLY A C 1
ATOM 1713 O O . GLY A 1 233 ? 4.512 6.120 -9.448 1.00 86.81 233 GLY A O 1
ATOM 1714 N N . VAL A 1 234 ? 4.319 7.167 -11.420 1.00 89.44 234 VAL A N 1
ATOM 1715 C CA . VAL A 1 234 ? 3.123 6.423 -11.868 1.00 89.44 234 VAL A CA 1
ATOM 1716 C C . VAL A 1 234 ? 3.400 4.922 -11.983 1.00 89.44 234 VAL A C 1
ATOM 1718 O O . VAL A 1 234 ? 2.637 4.120 -11.452 1.00 89.44 234 VAL A O 1
ATOM 1721 N N . VAL A 1 235 ? 4.503 4.538 -12.636 1.00 90.81 235 VAL A N 1
ATOM 1722 C CA . VAL A 1 235 ? 4.882 3.127 -12.835 1.00 90.81 235 VAL A CA 1
ATOM 1723 C C . VAL A 1 235 ? 5.188 2.467 -11.496 1.00 90.81 235 VAL A C 1
ATOM 1725 O O . VAL A 1 235 ? 4.713 1.372 -11.206 1.00 90.81 235 VAL A O 1
ATOM 1728 N N . VAL A 1 236 ? 5.941 3.168 -10.650 1.00 91.75 236 VAL A N 1
ATOM 1729 C CA . VAL A 1 236 ? 6.328 2.697 -9.319 1.00 91.75 236 VAL A CA 1
ATOM 1730 C C . VAL A 1 236 ? 5.095 2.478 -8.448 1.00 91.75 236 VAL A C 1
ATOM 1732 O O . VAL A 1 236 ? 4.930 1.408 -7.869 1.00 91.75 236 VAL A O 1
ATOM 1735 N N . VAL A 1 237 ? 4.195 3.460 -8.379 1.00 91.88 237 VAL A N 1
ATOM 1736 C CA . VAL A 1 237 ? 2.971 3.354 -7.580 1.00 91.88 237 VAL A CA 1
ATOM 1737 C C . VAL A 1 237 ? 2.050 2.263 -8.111 1.00 91.88 237 VAL A C 1
ATOM 1739 O O . VAL A 1 237 ? 1.515 1.503 -7.309 1.00 91.88 237 VAL A O 1
ATOM 1742 N N . ALA A 1 238 ? 1.911 2.116 -9.430 1.00 92.62 238 ALA A N 1
ATOM 1743 C CA . ALA A 1 238 ? 1.142 1.023 -10.017 1.00 92.62 238 ALA A CA 1
ATOM 1744 C C . ALA A 1 238 ? 1.713 -0.350 -9.632 1.00 92.62 238 ALA A C 1
ATOM 1746 O O . ALA A 1 238 ? 0.969 -1.221 -9.180 1.00 92.62 238 ALA A O 1
ATOM 1747 N N . LEU A 1 239 ? 3.034 -0.531 -9.728 1.00 94.12 239 LEU A N 1
ATOM 1748 C CA . LEU A 1 239 ? 3.697 -1.766 -9.315 1.00 94.12 239 LEU A CA 1
ATOM 1749 C C . LEU A 1 239 ? 3.445 -2.068 -7.832 1.00 94.12 239 LEU A C 1
ATOM 1751 O O . LEU A 1 239 ? 3.086 -3.189 -7.474 1.00 94.12 239 LEU A O 1
ATOM 1755 N N . MET A 1 240 ? 3.563 -1.063 -6.967 1.00 93.81 240 MET A N 1
ATOM 1756 C CA . MET A 1 240 ? 3.327 -1.248 -5.539 1.00 93.81 240 MET A CA 1
ATOM 1757 C C . MET A 1 240 ? 1.854 -1.520 -5.208 1.00 93.81 240 MET A C 1
ATOM 1759 O O . MET A 1 240 ? 1.564 -2.383 -4.383 1.00 93.81 240 MET A O 1
ATOM 1763 N N . MET A 1 241 ? 0.912 -0.867 -5.894 1.00 93.31 241 MET A N 1
ATOM 1764 C CA . MET A 1 241 ? -0.514 -1.187 -5.780 1.00 93.31 241 MET A CA 1
ATOM 1765 C C . MET A 1 241 ? -0.806 -2.620 -6.221 1.00 93.31 241 MET A C 1
ATOM 1767 O O . MET A 1 241 ? -1.606 -3.293 -5.576 1.00 93.31 241 MET A O 1
ATOM 1771 N N . ALA A 1 242 ? -0.146 -3.111 -7.273 1.00 95.31 242 ALA A N 1
ATOM 1772 C CA . ALA A 1 242 ? -0.283 -4.493 -7.715 1.00 95.31 242 ALA A CA 1
ATOM 1773 C C . ALA A 1 242 ? 0.246 -5.484 -6.666 1.00 95.31 242 ALA A C 1
ATOM 1775 O O . ALA A 1 242 ? -0.403 -6.500 -6.419 1.00 95.31 242 ALA A O 1
ATOM 1776 N N . ALA A 1 243 ? 1.372 -5.181 -6.008 1.00 95.88 243 ALA A N 1
ATOM 1777 C CA . ALA A 1 243 ? 1.904 -6.001 -4.915 1.00 95.88 243 ALA A CA 1
ATOM 1778 C C . ALA A 1 243 ? 0.894 -6.124 -3.762 1.00 95.88 243 ALA A C 1
ATOM 1780 O O . ALA A 1 243 ? 0.638 -7.219 -3.262 1.00 95.88 243 ALA A O 1
ATOM 1781 N N . THR A 1 244 ? 0.257 -5.014 -3.385 1.00 94.38 244 THR A N 1
ATOM 1782 C CA . THR A 1 244 ? -0.781 -4.980 -2.346 1.00 94.38 244 THR A CA 1
ATOM 1783 C C . THR A 1 244 ? -2.056 -5.698 -2.782 1.00 94.38 244 THR A C 1
ATOM 1785 O O . THR A 1 244 ? -2.572 -6.545 -2.054 1.00 94.38 244 THR A O 1
ATOM 1788 N N . ALA A 1 245 ? -2.570 -5.382 -3.973 1.00 94.81 245 ALA A N 1
ATOM 1789 C CA . ALA A 1 245 ? -3.803 -5.951 -4.507 1.00 94.81 245 ALA A CA 1
ATOM 1790 C C . ALA A 1 245 ? -3.703 -7.470 -4.671 1.00 94.81 245 ALA A C 1
ATOM 1792 O O . ALA A 1 245 ? -4.679 -8.172 -4.425 1.00 94.81 245 ALA A O 1
ATOM 1793 N N . ALA A 1 246 ? -2.521 -8.002 -4.987 1.00 96.88 246 ALA A N 1
ATOM 1794 C CA . ALA A 1 246 ? -2.307 -9.435 -5.140 1.00 96.88 246 ALA A CA 1
ATOM 1795 C C . ALA A 1 246 ? -2.728 -10.260 -3.911 1.00 96.88 246 ALA A C 1
ATOM 1797 O O . ALA A 1 246 ? -3.178 -11.397 -4.077 1.00 96.88 246 ALA A O 1
ATOM 1798 N N . TYR A 1 247 ? -2.670 -9.680 -2.708 1.00 95.44 247 TYR A N 1
ATOM 1799 C CA . TYR A 1 247 ? -3.105 -10.320 -1.465 1.00 95.44 247 TYR A CA 1
ATOM 1800 C C . TYR A 1 247 ? -4.617 -10.313 -1.233 1.00 95.44 247 TYR A C 1
ATOM 1802 O O . TYR A 1 247 ? -5.082 -11.030 -0.350 1.00 95.44 247 TYR A O 1
ATOM 1810 N N . PHE A 1 248 ? -5.399 -9.557 -2.004 1.00 90.75 248 PHE A N 1
ATOM 1811 C CA . PHE A 1 248 ? -6.832 -9.364 -1.738 1.00 90.75 248 PHE A CA 1
ATOM 1812 C C . PHE A 1 248 ? -7.718 -9.594 -2.953 1.00 90.75 248 PHE A C 1
ATOM 1814 O O . PHE A 1 248 ? -8.846 -10.060 -2.804 1.00 90.75 248 PHE A O 1
ATOM 1821 N N . ASP A 1 249 ? -7.223 -9.268 -4.145 1.00 91.88 249 ASP A N 1
ATOM 1822 C CA . ASP A 1 249 ? -8.008 -9.274 -5.366 1.00 91.88 249 ASP A CA 1
ATOM 1823 C C . ASP A 1 249 ? -7.123 -9.425 -6.613 1.00 91.88 249 ASP A C 1
ATOM 1825 O O . ASP A 1 249 ? -6.409 -8.508 -7.024 1.00 91.88 249 ASP A O 1
ATOM 1829 N N . ALA A 1 250 ? -7.185 -10.601 -7.242 1.00 93.94 250 ALA A N 1
ATOM 1830 C CA . ALA A 1 250 ? -6.435 -10.859 -8.466 1.00 93.94 250 ALA A CA 1
ATOM 1831 C C . ALA A 1 250 ? -6.907 -10.000 -9.648 1.00 93.94 250 ALA A C 1
ATOM 1833 O O . ALA A 1 250 ? -6.092 -9.625 -10.489 1.00 93.94 250 ALA A O 1
ATOM 1834 N N . ALA A 1 251 ? -8.201 -9.673 -9.704 1.00 93.50 251 ALA A N 1
ATOM 1835 C CA . ALA A 1 251 ? -8.764 -8.892 -10.795 1.00 93.50 251 ALA A CA 1
ATOM 1836 C C . ALA A 1 251 ? -8.272 -7.441 -10.742 1.00 93.50 251 ALA A C 1
ATOM 1838 O O . ALA A 1 251 ? -7.995 -6.857 -11.786 1.00 93.50 251 ALA A O 1
ATOM 1839 N N . LYS A 1 252 ? -8.067 -6.883 -9.539 1.00 93.75 252 LYS A N 1
ATOM 1840 C CA . LYS A 1 252 ? -7.461 -5.549 -9.384 1.00 93.75 252 LYS A CA 1
ATOM 1841 C C . LYS A 1 252 ? -6.015 -5.502 -9.872 1.00 93.75 252 LYS A C 1
ATOM 1843 O O . LYS A 1 252 ? -5.597 -4.496 -10.435 1.00 93.75 252 LYS A O 1
ATOM 1848 N N . VAL A 1 253 ? -5.261 -6.590 -9.724 1.00 94.75 253 VAL A N 1
ATOM 1849 C CA . VAL A 1 253 ? -3.905 -6.687 -10.291 1.00 94.75 253 VAL A CA 1
ATOM 1850 C C . VAL A 1 253 ? -3.943 -6.676 -11.820 1.00 94.75 253 VAL A C 1
ATOM 1852 O O . VAL A 1 253 ? -3.170 -5.952 -12.447 1.00 94.75 253 VAL A O 1
ATOM 1855 N N . ASP A 1 254 ? -4.862 -7.434 -12.422 1.00 92.62 254 ASP A N 1
ATOM 1856 C CA . ASP A 1 254 ? -5.038 -7.453 -13.877 1.00 92.62 254 ASP A CA 1
ATOM 1857 C C . ASP A 1 254 ? -5.511 -6.073 -14.401 1.00 92.62 254 ASP A C 1
ATOM 1859 O O . ASP A 1 254 ? -5.026 -5.604 -15.431 1.00 92.62 254 ASP A O 1
ATOM 1863 N N . GLU A 1 255 ? -6.390 -5.377 -13.667 1.00 92.62 255 GLU A N 1
ATOM 1864 C CA . GLU A 1 255 ? -6.807 -3.997 -13.965 1.00 92.62 255 GLU A CA 1
ATOM 1865 C C . GLU A 1 255 ? -5.609 -3.037 -13.980 1.00 92.62 255 GLU A C 1
ATOM 1867 O O . GLU A 1 255 ? -5.412 -2.324 -14.963 1.00 92.62 255 GLU A O 1
ATOM 1872 N N . ILE A 1 256 ? -4.759 -3.071 -12.948 1.00 91.69 256 ILE A N 1
ATOM 1873 C CA . ILE A 1 256 ? -3.544 -2.245 -12.874 1.00 91.69 256 ILE A CA 1
ATOM 1874 C C . ILE A 1 256 ? -2.607 -2.530 -14.051 1.00 91.69 256 ILE A C 1
ATOM 1876 O O . ILE A 1 256 ? -2.095 -1.595 -14.664 1.00 91.69 256 ILE A O 1
ATOM 1880 N N . ASN A 1 257 ? -2.395 -3.802 -14.401 1.00 90.00 257 ASN A N 1
ATOM 1881 C CA . ASN A 1 257 ? -1.520 -4.162 -15.518 1.00 90.00 257 ASN A CA 1
ATOM 1882 C C . ASN A 1 257 ? -2.008 -3.550 -16.839 1.00 90.00 257 ASN A C 1
ATOM 1884 O O . ASN A 1 257 ? -1.223 -2.996 -17.605 1.00 90.00 257 ASN A O 1
ATOM 1888 N N . ASN A 1 258 ? -3.319 -3.609 -17.082 1.00 89.94 258 ASN A N 1
ATOM 1889 C CA . ASN A 1 258 ? -3.934 -3.071 -18.293 1.00 89.94 258 ASN A CA 1
ATOM 1890 C C . ASN A 1 258 ? -3.877 -1.540 -18.357 1.00 89.94 258 ASN A C 1
ATOM 1892 O O . ASN A 1 258 ? -3.829 -0.983 -19.451 1.00 89.94 258 ASN A O 1
ATOM 1896 N N . LEU A 1 259 ? -3.876 -0.853 -17.212 1.00 86.25 259 LEU A N 1
ATOM 1897 C CA . LEU A 1 259 ? -3.748 0.605 -17.158 1.00 86.25 259 LEU A CA 1
ATOM 1898 C C . LEU A 1 259 ? -2.354 1.104 -17.545 1.00 86.25 259 LEU A C 1
ATOM 1900 O O . LEU A 1 259 ? -2.237 2.231 -18.005 1.00 86.25 259 LEU A O 1
ATOM 1904 N N . ILE A 1 260 ? -1.315 0.293 -17.337 1.00 73.31 260 ILE A N 1
ATOM 1905 C CA . ILE A 1 260 ? 0.074 0.654 -17.659 1.00 73.31 260 ILE A CA 1
ATOM 1906 C C . ILE A 1 260 ? 0.479 0.188 -19.067 1.00 73.31 260 ILE A C 1
ATOM 1908 O O . ILE A 1 260 ? 1.442 0.693 -19.637 1.00 73.31 260 ILE A O 1
ATOM 1912 N N . LEU A 1 261 ? -0.247 -0.777 -19.638 1.00 64.62 261 LEU A N 1
ATOM 1913 C CA . LEU A 1 261 ? -0.026 -1.285 -20.997 1.00 64.62 261 LEU A CA 1
ATOM 1914 C C . LEU A 1 261 ? -0.683 -0.441 -22.105 1.00 64.62 261 LEU A C 1
ATOM 1916 O O . LEU A 1 261 ? -0.332 -0.631 -23.270 1.00 64.62 261 LEU A O 1
ATOM 1920 N N . ASN A 1 262 ? -1.629 0.437 -21.758 1.00 52.16 262 ASN A N 1
ATOM 1921 C CA . ASN A 1 262 ? -2.328 1.342 -22.681 1.00 52.16 262 ASN A CA 1
ATOM 1922 C C . ASN A 1 262 ? -1.814 2.777 -22.553 1.00 52.16 262 ASN A C 1
ATOM 1924 O O . ASN A 1 262 ? -1.834 3.48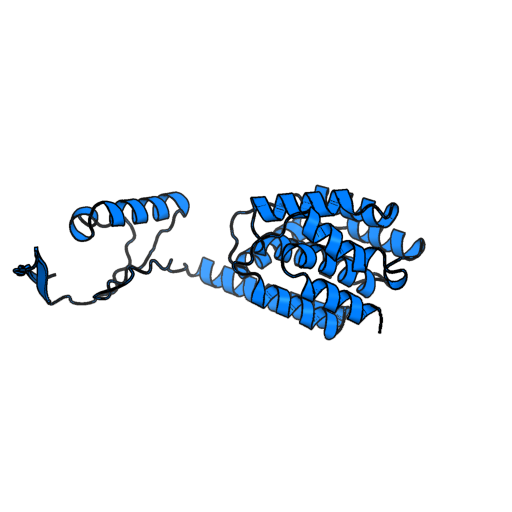5 -23.584 1.00 52.16 262 ASN A O 1
#

Foldseek 3Di:
DDWDWDQDPVRDIDTDDDDDDDWDWDQDDDPCVCVVPHVVVVVVVVVVCVVPVQPTWTWDDDPDDDTDTDRDQDPVRVVLLVQLVVLVVVLLVLCCVQQNDLRSVLLVVCLVPQAPFAFDDLVQLVVLLCLQLVDPLLADDPVLLVLLLVLLVPDDPVQLQVQLQSQCVNSVFHDDDADSPQLSVLLNCCSVPVDNSSNLVSLSVCCVVGNLSSSSSNLSSRLRVSLSPRPCSNSSNLSSSSSSCSGGDSVSNVSSNVVSVD

Radius of gyration: 24.29 Å; chains: 1; bounding box: 66×41×62 Å

pLDDT: mean 75.86, std 21.17, range [28.31, 97.94]